Protein 1I8X (pdb70)

InterPro domains:
  IPR000118 Granulin [PF00396] (15-56)
  IPR000118 Granulin [SM00277] (4-55)
  IPR037277 Granulin superfamily [G3DSA:2.10.25.160] (1-57)
  IPR039036 Granulin family [PTHR12274] (2-56)

Organism: Cyprinus carpio (NCBI:txid7962)

Secondary structure (DSSP, 8-state):
---TTTT----TTEEEEE-TTS-EEEEE--

Solvent-accessible surface area: 2386 Å² total; per-residue (Å²): 115,32,88,89,87,82,80,59,113,10,85,118,42,18,57,39,24,92,16,126,179,58,76,99,98,44,38,111,133,176

Sequence (30 aa):
VIHCDAATICPDGTTCSLSPYGVWYCSPFSVIHCDAATICPDGTTCSLSPYGVWYCSPFSVIHCDAATICPDGTTCSLSPYGVWYCSPFSVIHCDAATICPDGTTCSLSPYGVWYCSPFSVIHCDAATICPDGTTCSLSPYGVWYCSPFSVIHCDAATICPDGTTCSLSPYGVWYCSPFSVIHCDAATICPDGTTCSLSPYGVWYCSPFSVIHCDAATICPDGTTCSLSPYGVWYCSPFSVIHCDAATICPDGTTCSLSPYGVWYCSPFSVIHCDAATICPDGTTCSLSPYGVWYCSPFS

Structure (mmCIF, N/CA/C/O backbone):
data_1I8X
#
_entry.id   1I8X
#
loop_
_atom_site.group_PDB
_atom_site.id
_atom_site.type_symbol
_atom_site.label_atom_id
_atom_site.label_alt_id
_atom_site.label_comp_id
_atom_site.label_asym_id
_atom_site.label_entity_id
_atom_site.label_seq_id
_atom_site.pdbx_PDB_ins_code
_atom_site.Cartn_x
_atom_site.Cartn_y
_atom_site.Cartn_z
_atom_site.occupancy
_atom_site.B_iso_or_equiv
_atom_site.auth_seq_id
_atom_site.auth_comp_id
_atom_site.auth_asym_id
_atom_site.auth_atom_id
_atom_site.pdbx_PDB_model_num
ATOM 1 N N . VAL A 1 1 ? -10.420 5.126 -0.493 1.00 0.00 1 VAL A N 1
ATOM 2 C CA . VAL A 1 1 ? -9.166 4.471 -0.945 1.00 0.00 1 VAL A CA 1
ATOM 3 C C . VAL A 1 1 ? -8.180 4.315 0.208 1.00 0.00 1 VAL A C 1
ATOM 4 O O . VAL A 1 1 ? -8.525 4.545 1.367 1.00 0.00 1 VAL A O 1
ATOM 19 N N . ILE A 1 2 ? -6.951 3.924 -0.118 1.00 0.00 2 ILE A N 1
ATOM 20 C CA . ILE A 1 2 ? -5.913 3.739 0.889 1.00 0.00 2 ILE A CA 1
ATOM 21 C C . ILE A 1 2 ? -4.753 4.705 0.662 1.00 0.00 2 ILE A C 1
ATOM 22 O O . ILE A 1 2 ? -4.038 4.608 -0.336 1.00 0.00 2 ILE A O 1
ATOM 38 N N . HIS A 1 3 ? -4.574 5.635 1.595 1.00 0.00 3 HIS A N 1
ATOM 39 C CA . HIS A 1 3 ? -3.502 6.620 1.501 1.00 0.00 3 HIS A CA 1
ATOM 40 C C . HIS A 1 3 ? -2.347 6.254 2.428 1.00 0.00 3 HIS A C 1
ATOM 41 O O . HIS A 1 3 ? -1.182 6.307 2.032 1.00 0.00 3 HIS A O 1
ATOM 56 N N . CYS A 1 4 ? -2.683 5.881 3.662 1.00 0.00 4 CYS A N 1
ATOM 57 C CA . CYS A 1 4 ? -1.684 5.500 4.658 1.00 0.00 4 CYS A CA 1
ATOM 58 C C . CYS A 1 4 ? -0.696 6.638 4.914 1.00 0.00 4 CYS A C 1
ATOM 59 O O . CYS A 1 4 ? -0.918 7.477 5.787 1.00 0.00 4 CYS A O 1
ATOM 66 N N . ASP A 1 5 ? 0.393 6.661 4.149 1.00 0.00 5 ASP A N 1
ATOM 67 C CA . ASP A 1 5 ? 1.412 7.696 4.297 1.00 0.00 5 ASP A CA 1
ATOM 68 C C . ASP A 1 5 ? 0.985 8.985 3.602 1.00 0.00 5 ASP A C 1
ATOM 69 O O . ASP A 1 5 ? 1.746 9.952 3.549 1.00 0.00 5 ASP A O 1
ATOM 78 N N . ALA A 1 6 ? -0.235 8.989 3.069 1.00 0.00 6 ALA A N 1
ATOM 79 C CA . ALA A 1 6 ? -0.767 10.157 2.372 1.00 0.00 6 ALA A CA 1
ATOM 80 C C . ALA A 1 6 ? 0.146 10.569 1.223 1.00 0.00 6 ALA A C 1
ATOM 81 O O . ALA A 1 6 ? 0.192 11.739 0.841 1.00 0.00 6 ALA A O 1
ATOM 88 N N . ALA A 1 7 ? 0.873 9.599 0.677 1.00 0.00 7 ALA A N 1
ATOM 89 C CA . ALA A 1 7 ? 1.788 9.854 -0.428 1.00 0.00 7 ALA A CA 1
ATOM 90 C C . ALA A 1 7 ? 1.555 8.873 -1.571 1.00 0.00 7 ALA A C 1
ATOM 91 O O . ALA A 1 7 ? 2.038 9.076 -2.685 1.00 0.00 7 ALA A O 1
ATOM 98 N N . THR A 1 8 ? 0.811 7.807 -1.286 1.00 0.00 8 THR A N 1
ATOM 99 C CA . THR A 1 8 ? 0.514 6.792 -2.289 1.00 0.00 8 THR A CA 1
ATOM 100 C C . THR A 1 8 ? -0.903 6.253 -2.125 1.00 0.00 8 THR A C 1
ATOM 101 O O . THR A 1 8 ? -1.273 5.767 -1.056 1.00 0.00 8 THR A O 1
ATOM 112 N N . ILE A 1 9 ? -1.692 6.341 -3.192 1.00 0.00 9 ILE A N 1
ATOM 113 C CA . ILE A 1 9 ? -3.069 5.860 -3.168 1.00 0.00 9 ILE A CA 1
ATOM 114 C C . ILE A 1 9 ? -3.135 4.375 -3.509 1.00 0.00 9 ILE A C 1
ATOM 115 O O . ILE A 1 9 ? -2.249 3.844 -4.180 1.00 0.00 9 ILE A O 1
ATOM 131 N N . CYS A 1 10 ? -4.186 3.708 -3.041 1.00 0.00 10 CYS A N 1
ATOM 132 C CA . CYS A 1 10 ? -4.361 2.282 -3.294 1.00 0.00 10 CYS A CA 1
ATOM 133 C C . CYS A 1 10 ? -5.839 1.933 -3.474 1.00 0.00 10 CYS A C 1
ATOM 134 O O . CYS A 1 10 ? -6.712 2.619 -2.942 1.00 0.00 10 CYS A O 1
ATOM 141 N N . PRO A 1 11 ? -6.142 0.856 -4.228 1.00 0.00 11 PRO A N 1
ATOM 142 C CA . PRO A 1 11 ? -7.524 0.427 -4.467 1.00 0.00 11 PRO A CA 1
ATOM 143 C C . PRO A 1 11 ? -8.221 0.004 -3.181 1.00 0.00 11 PRO A C 1
ATOM 144 O O . PRO A 1 11 ? -7.613 -0.624 -2.313 1.00 0.00 11 PRO A O 1
ATOM 155 N N . ASP A 1 12 ? -9.499 0.350 -3.064 1.00 0.00 12 ASP A N 1
ATOM 156 C CA . ASP A 1 12 ? -10.278 0.005 -1.879 1.00 0.00 12 ASP A CA 1
ATOM 157 C C . ASP A 1 12 ? -10.321 -1.507 -1.684 1.00 0.00 12 ASP A C 1
ATOM 158 O O . ASP A 1 12 ? -11.042 -2.214 -2.388 1.00 0.00 12 ASP A O 1
ATOM 167 N N . GLY A 1 13 ? -9.541 -1.994 -0.723 1.00 0.00 13 GLY A N 1
ATOM 168 C CA . GLY A 1 13 ? -9.498 -3.419 -0.450 1.00 0.00 13 GLY A CA 1
ATOM 169 C C . GLY A 1 13 ? -8.082 -3.936 -0.292 1.00 0.00 13 GLY A C 1
ATOM 170 O O . GLY A 1 13 ? -7.871 -5.127 -0.067 1.00 0.00 13 GLY A O 1
ATOM 174 N N . THR A 1 14 ? -7.110 -3.036 -0.412 1.00 0.00 14 THR A N 1
ATOM 175 C CA . THR A 1 14 ? -5.704 -3.404 -0.281 1.00 0.00 14 THR A CA 1
ATOM 176 C C . THR A 1 14 ? -5.060 -2.703 0.909 1.00 0.00 14 THR A C 1
ATOM 177 O O . THR A 1 14 ? -5.500 -1.630 1.323 1.00 0.00 14 THR A O 1
ATOM 188 N N . THR A 1 15 ? -4.014 -3.316 1.454 1.00 0.00 15 THR A N 1
ATOM 189 C CA . THR A 1 15 ? -3.306 -2.752 2.596 1.00 0.00 15 THR A CA 1
ATOM 190 C C . THR A 1 15 ? -1.965 -2.159 2.174 1.00 0.00 15 THR A C 1
ATOM 191 O O . THR A 1 15 ? -1.395 -2.552 1.155 1.00 0.00 15 THR A O 1
ATOM 202 N N . CYS A 1 16 ? -1.467 -1.216 2.966 1.00 0.00 16 CYS A N 1
ATOM 203 C CA . CYS A 1 16 ? -0.191 -0.570 2.679 1.00 0.00 16 CYS A CA 1
ATOM 204 C C . CYS A 1 16 ? 0.969 -1.429 3.169 1.00 0.00 16 CYS A C 1
ATOM 205 O O . CYS A 1 16 ? 1.144 -1.623 4.372 1.00 0.00 16 CYS A O 1
ATOM 212 N N . SER A 1 17 ? 1.757 -1.944 2.231 1.00 0.00 17 SER A N 1
ATOM 213 C CA . SER A 1 17 ? 2.899 -2.784 2.572 1.00 0.00 17 SER A CA 1
ATOM 214 C C . SER A 1 17 ? 4.183 -2.229 1.965 1.00 0.00 17 SER A C 1
ATOM 215 O O . SER A 1 17 ? 4.222 -1.881 0.786 1.00 0.00 17 SER A O 1
ATOM 223 N N . LEU A 1 18 ? 5.231 -2.149 2.779 1.00 0.00 18 LEU A N 1
ATOM 224 C CA . LEU A 1 18 ? 6.516 -1.633 2.322 1.00 0.00 18 LEU A CA 1
ATOM 225 C C . LEU A 1 18 ? 7.382 -2.750 1.751 1.00 0.00 18 LEU A C 1
ATOM 226 O O . LEU A 1 18 ? 7.473 -3.835 2.326 1.00 0.00 18 LEU A O 1
ATOM 242 N N . SER A 1 19 ? 8.022 -2.471 0.621 1.00 0.00 19 SER A N 1
ATOM 243 C CA . SER A 1 19 ? 8.890 -3.445 -0.029 1.00 0.00 19 SER A CA 1
ATOM 244 C C . SER A 1 19 ? 10.282 -3.428 0.603 1.00 0.00 19 SER A C 1
ATOM 245 O O . SER A 1 19 ? 10.653 -2.457 1.261 1.00 0.00 19 SER A O 1
ATOM 253 N N . PRO A 1 20 ? 11.074 -4.504 0.419 1.00 0.00 20 PRO A N 1
ATOM 254 C CA . PRO A 1 20 ? 12.427 -4.593 0.984 1.00 0.00 20 PRO A CA 1
ATOM 255 C C . PRO A 1 20 ? 13.331 -3.453 0.520 1.00 0.00 20 PRO A C 1
ATOM 256 O O . PRO A 1 20 ? 14.419 -3.253 1.060 1.00 0.00 20 PRO A O 1
ATOM 267 N N . TYR A 1 21 ? 12.874 -2.712 -0.485 1.00 0.00 21 TYR A N 1
ATOM 268 C CA . TYR A 1 21 ? 13.643 -1.595 -1.025 1.00 0.00 21 TYR A CA 1
ATOM 269 C C . TYR A 1 21 ? 12.940 -0.269 -0.747 1.00 0.00 21 TYR A C 1
ATOM 270 O O . TYR A 1 21 ? 13.151 0.719 -1.452 1.00 0.00 21 TYR A O 1
ATOM 288 N N . GLY A 1 22 ? 12.105 -0.257 0.288 1.00 0.00 22 GLY A N 1
ATOM 289 C CA . GLY A 1 22 ? 11.380 0.947 0.651 1.00 0.00 22 GLY A CA 1
ATOM 290 C C . GLY A 1 22 ? 10.431 1.407 -0.437 1.00 0.00 22 GLY A C 1
ATOM 291 O O . GLY A 1 22 ? 10.468 2.565 -0.853 1.00 0.00 22 GLY A O 1
ATOM 295 N N . VAL A 1 23 ? 9.576 0.498 -0.894 1.00 0.00 23 VAL A N 1
ATOM 296 C CA . VAL A 1 23 ? 8.607 0.813 -1.936 1.00 0.00 23 VAL A CA 1
ATOM 297 C C . VAL A 1 23 ? 7.188 0.503 -1.467 1.00 0.00 23 VAL A C 1
ATOM 298 O O . VAL A 1 23 ? 6.845 -0.654 -1.222 1.00 0.00 23 VAL A O 1
ATOM 311 N N . TRP A 1 24 ? 6.370 1.543 -1.337 1.00 0.00 24 TRP A N 1
ATOM 312 C CA . TRP A 1 24 ? 4.991 1.381 -0.891 1.00 0.00 24 TRP A CA 1
ATOM 313 C C . TRP A 1 24 ? 4.132 0.751 -1.983 1.00 0.00 24 TRP A C 1
ATOM 314 O O . TRP A 1 24 ? 4.008 1.298 -3.080 1.00 0.00 24 TRP A O 1
ATOM 335 N N . TYR A 1 25 ? 3.535 -0.397 -1.674 1.00 0.00 25 TYR A N 1
ATOM 336 C CA . TYR A 1 25 ? 2.682 -1.095 -2.628 1.00 0.00 25 TYR A CA 1
ATOM 337 C C . TYR A 1 25 ? 1.426 -1.628 -1.946 1.00 0.00 25 TYR A C 1
ATOM 338 O O . TYR A 1 25 ? 1.422 -1.886 -0.741 1.00 0.00 25 TYR A O 1
ATOM 356 N N . CYS A 1 26 ? 0.360 -1.784 -2.726 1.00 0.00 26 CYS A N 1
ATOM 357 C CA . CYS A 1 26 ? -0.909 -2.278 -2.204 1.00 0.00 26 CYS A CA 1
ATOM 358 C C . CYS A 1 26 ? -0.984 -3.799 -2.292 1.00 0.00 26 CYS A C 1
ATOM 359 O O . CYS A 1 26 ? -0.801 -4.380 -3.362 1.00 0.00 26 CYS A O 1
ATOM 366 N N . SER A 1 27 ? -1.257 -4.436 -1.157 1.00 0.00 27 SER A N 1
ATOM 367 C CA . SER A 1 27 ? -1.360 -5.890 -1.097 1.00 0.00 27 SER A CA 1
ATOM 368 C C . SER A 1 27 ? -2.785 -6.319 -0.744 1.00 0.00 27 SER A C 1
ATOM 369 O O . SER A 1 27 ? -3.293 -5.977 0.323 1.00 0.00 27 SER A O 1
ATOM 377 N N . PRO A 1 28 ? -3.453 -7.074 -1.638 1.00 0.00 28 PRO A N 1
ATOM 378 C CA . PRO A 1 28 ? -4.826 -7.539 -1.405 1.00 0.00 28 PRO A CA 1
ATOM 379 C C . PRO A 1 28 ? -4.918 -8.527 -0.247 1.00 0.00 28 PRO A C 1
ATOM 380 O O . PRO A 1 28 ? -4.058 -9.394 -0.087 1.00 0.00 28 PRO A O 1
ATOM 391 N N . PHE A 1 29 ? -5.968 -8.389 0.558 1.00 0.00 29 PHE A N 1
ATOM 392 C CA . PHE A 1 29 ? -6.177 -9.269 1.702 1.00 0.00 29 PHE A CA 1
ATOM 393 C C . PHE A 1 29 ? -7.641 -9.688 1.806 1.00 0.00 29 PHE A C 1
ATOM 394 O O . PHE A 1 29 ? -8.508 -9.120 1.142 1.00 0.00 29 PHE A O 1
ATOM 411 N N . SER A 1 30 ? -7.907 -10.685 2.644 1.00 0.00 30 SER A N 1
ATOM 412 C CA . SER A 1 30 ? -9.265 -11.182 2.837 1.00 0.00 30 SER A CA 1
ATOM 413 C C . SER A 1 30 ? -9.383 -11.945 4.153 1.00 0.00 30 SER A C 1
ATOM 414 O O . SER A 1 30 ? -10.424 -11.801 4.828 1.00 0.00 30 SER A O 1
ATOM 423 N N . VAL A 1 1 ? 10.843 4.795 0.624 1.00 0.00 1 VAL A N 2
ATOM 424 C CA . VAL A 1 1 ? 9.479 4.321 0.976 1.00 0.00 1 VAL A CA 2
ATOM 425 C C . VAL A 1 1 ? 8.610 4.179 -0.268 1.00 0.00 1 VAL A C 2
ATOM 426 O O . VAL A 1 1 ? 9.059 4.444 -1.383 1.00 0.00 1 VAL A O 2
ATOM 441 N N . ILE A 1 2 ? 7.365 3.755 -0.070 1.00 0.00 2 ILE A N 2
ATOM 442 C CA . ILE A 1 2 ? 6.435 3.571 -1.176 1.00 0.00 2 ILE A CA 2
ATOM 443 C C . ILE A 1 2 ? 5.340 4.632 -1.168 1.00 0.00 2 ILE A C 2
ATOM 444 O O . ILE A 1 2 ? 4.593 4.762 -0.198 1.00 0.00 2 ILE A O 2
ATOM 460 N N . HIS A 1 3 ? 5.243 5.381 -2.262 1.00 0.00 3 HIS A N 2
ATOM 461 C CA . HIS A 1 3 ? 4.233 6.425 -2.392 1.00 0.00 3 HIS A CA 2
ATOM 462 C C . HIS A 1 3 ? 3.347 6.155 -3.603 1.00 0.00 3 HIS A C 2
ATOM 463 O O . HIS A 1 3 ? 3.832 6.082 -4.733 1.00 0.00 3 HIS A O 2
ATOM 478 N N . CYS A 1 4 ? 2.049 5.994 -3.363 1.00 0.00 4 CYS A N 2
ATOM 479 C CA . CYS A 1 4 ? 1.105 5.716 -4.439 1.00 0.00 4 CYS A CA 2
ATOM 480 C C . CYS A 1 4 ? 0.027 6.793 -4.535 1.00 0.00 4 CYS A C 2
ATOM 481 O O . CYS A 1 4 ? -0.645 6.916 -5.560 1.00 0.00 4 CYS A O 2
ATOM 488 N N . ASP A 1 5 ? -0.138 7.570 -3.469 1.00 0.00 5 ASP A N 2
ATOM 489 C CA . ASP A 1 5 ? -1.142 8.630 -3.449 1.00 0.00 5 ASP A CA 2
ATOM 490 C C . ASP A 1 5 ? -0.672 9.821 -2.620 1.00 0.00 5 ASP A C 2
ATOM 491 O O . ASP A 1 5 ? -1.439 10.751 -2.366 1.00 0.00 5 ASP A O 2
ATOM 500 N N . ALA A 1 6 ? 0.590 9.786 -2.200 1.00 0.00 6 ALA A N 2
ATOM 501 C CA . ALA A 1 6 ? 1.166 10.862 -1.399 1.00 0.00 6 ALA A CA 2
ATOM 502 C C . ALA A 1 6 ? 0.346 11.110 -0.136 1.00 0.00 6 ALA A C 2
ATOM 503 O O . ALA A 1 6 ? 0.413 12.186 0.459 1.00 0.00 6 ALA A O 2
ATOM 510 N N . ALA A 1 7 ? -0.427 10.106 0.268 1.00 0.00 7 ALA A N 2
ATOM 511 C CA . ALA A 1 7 ? -1.260 10.211 1.460 1.00 0.00 7 ALA A CA 2
ATOM 512 C C . ALA A 1 7 ? -0.948 9.089 2.444 1.00 0.00 7 ALA A C 2
ATOM 513 O O . ALA A 1 7 ? -0.692 9.336 3.623 1.00 0.00 7 ALA A O 2
ATOM 520 N N . THR A 1 8 ? -0.969 7.855 1.950 1.00 0.00 8 THR A N 2
ATOM 521 C CA . THR A 1 8 ? -0.685 6.692 2.782 1.00 0.00 8 THR A CA 2
ATOM 522 C C . THR A 1 8 ? 0.701 6.132 2.482 1.00 0.00 8 THR A C 2
ATOM 523 O O . THR A 1 8 ? 0.867 5.306 1.584 1.00 0.00 8 THR A O 2
ATOM 534 N N . ILE A 1 9 ? 1.694 6.592 3.236 1.00 0.00 9 ILE A N 2
ATOM 535 C CA . ILE A 1 9 ? 3.068 6.142 3.050 1.00 0.00 9 ILE A CA 2
ATOM 536 C C . ILE A 1 9 ? 3.227 4.678 3.443 1.00 0.00 9 ILE A C 2
ATOM 537 O O . ILE A 1 9 ? 2.698 4.236 4.464 1.00 0.00 9 ILE A O 2
ATOM 553 N N . CYS A 1 10 ? 3.960 3.931 2.624 1.00 0.00 10 CYS A N 2
ATOM 554 C CA . CYS A 1 10 ? 4.195 2.514 2.877 1.00 0.00 10 CYS A CA 2
ATOM 555 C C . CYS A 1 10 ? 5.683 2.242 3.097 1.00 0.00 10 CYS A C 2
ATOM 556 O O . CYS A 1 10 ? 6.529 3.039 2.693 1.00 0.00 10 CYS A O 2
ATOM 563 N N . PRO A 1 11 ? 6.028 1.110 3.743 1.00 0.00 11 PRO A N 2
ATOM 564 C CA . PRO A 1 11 ? 7.423 0.752 4.005 1.00 0.00 11 PRO A CA 2
ATOM 565 C C . PRO A 1 11 ? 8.102 0.163 2.774 1.00 0.00 11 PRO A C 2
ATOM 566 O O . PRO A 1 11 ? 7.469 -0.530 1.978 1.00 0.00 11 PRO A O 2
ATOM 577 N N . ASP A 1 12 ? 9.393 0.443 2.619 1.00 0.00 12 ASP A N 2
ATOM 578 C CA . ASP A 1 12 ? 10.148 -0.061 1.478 1.00 0.00 12 ASP A CA 2
ATOM 579 C C . ASP A 1 12 ? 10.172 -1.586 1.474 1.00 0.00 12 ASP A C 2
ATOM 580 O O . ASP A 1 12 ? 10.820 -2.210 2.315 1.00 0.00 12 ASP A O 2
ATOM 589 N N . GLY A 1 13 ? 9.459 -2.176 0.520 1.00 0.00 13 GLY A N 2
ATOM 590 C CA . GLY A 1 13 ? 9.408 -3.624 0.418 1.00 0.00 13 GLY A CA 2
ATOM 591 C C . GLY A 1 13 ? 7.990 -4.152 0.308 1.00 0.00 13 GLY A C 2
ATOM 592 O O . GLY A 1 13 ? 7.753 -5.348 0.480 1.00 0.00 13 GLY A O 2
ATOM 596 N N . THR A 1 14 ? 7.046 -3.261 0.018 1.00 0.00 14 THR A N 2
ATOM 597 C CA . THR A 1 14 ? 5.645 -3.647 -0.117 1.00 0.00 14 THR A CA 2
ATOM 598 C C . THR A 1 14 ? 4.987 -2.929 -1.290 1.00 0.00 14 THR A C 2
ATOM 599 O O . THR A 1 14 ? 5.412 -1.842 -1.681 1.00 0.00 14 THR A O 2
ATOM 610 N N . THR A 1 15 ? 3.946 -3.542 -1.847 1.00 0.00 15 THR A N 2
ATOM 611 C CA . THR A 1 15 ? 3.229 -2.958 -2.975 1.00 0.00 15 THR A CA 2
ATOM 612 C C . THR A 1 15 ? 1.894 -2.367 -2.533 1.00 0.00 15 THR A C 2
ATOM 613 O O . THR A 1 15 ? 1.307 -2.806 -1.543 1.00 0.00 15 THR A O 2
ATOM 624 N N . CYS A 1 16 ? 1.423 -1.368 -3.273 1.00 0.00 16 CYS A N 2
ATOM 625 C CA . CYS A 1 16 ? 0.158 -0.711 -2.960 1.00 0.00 16 CYS A CA 2
ATOM 626 C C . CYS A 1 16 ? -1.026 -1.604 -3.316 1.00 0.00 16 CYS A C 2
ATOM 627 O O . CYS A 1 16 ? -1.268 -1.891 -4.488 1.00 0.00 16 CYS A O 2
ATOM 634 N N . SER A 1 17 ? -1.764 -2.035 -2.297 1.00 0.00 17 SER A N 2
ATOM 635 C CA . SER A 1 17 ? -2.926 -2.891 -2.505 1.00 0.00 17 SER A CA 2
ATOM 636 C C . SER A 1 17 ? -4.185 -2.229 -1.956 1.00 0.00 17 SER A C 2
ATOM 637 O O . SER A 1 17 ? -4.205 -1.767 -0.816 1.00 0.00 17 SER A O 2
ATOM 645 N N . LEU A 1 18 ? -5.232 -2.183 -2.773 1.00 0.00 18 LEU A N 2
ATOM 646 C CA . LEU A 1 18 ? -6.491 -1.571 -2.364 1.00 0.00 18 LEU A CA 2
ATOM 647 C C . LEU A 1 18 ? -7.456 -2.614 -1.808 1.00 0.00 18 LEU A C 2
ATOM 648 O O . LEU A 1 18 ? -7.557 -3.724 -2.331 1.00 0.00 18 LEU A O 2
ATOM 664 N N . SER A 1 19 ? -8.163 -2.243 -0.745 1.00 0.00 19 SER A N 2
ATOM 665 C CA . SER A 1 19 ? -9.127 -3.135 -0.110 1.00 0.00 19 SER A CA 2
ATOM 666 C C . SER A 1 19 ? -10.494 -3.020 -0.790 1.00 0.00 19 SER A C 2
ATOM 667 O O . SER A 1 19 ? -10.755 -2.050 -1.500 1.00 0.00 19 SER A O 2
ATOM 675 N N . PRO A 1 20 ? -11.387 -4.012 -0.590 1.00 0.00 20 PRO A N 2
ATOM 676 C CA . PRO A 1 20 ? -12.726 -4.004 -1.200 1.00 0.00 20 PRO A CA 2
ATOM 677 C C . PRO A 1 20 ? -13.551 -2.785 -0.795 1.00 0.00 20 PRO A C 2
ATOM 678 O O . PRO A 1 20 ? -14.638 -2.558 -1.328 1.00 0.00 20 PRO A O 2
ATOM 689 N N . TYR A 1 21 ? -13.036 -2.008 0.154 1.00 0.00 21 TYR A N 2
ATOM 690 C CA . TYR A 1 21 ? -13.733 -0.818 0.632 1.00 0.00 21 TYR A CA 2
ATOM 691 C C . TYR A 1 21 ? -12.917 0.443 0.360 1.00 0.00 21 TYR A C 2
ATOM 692 O O . TYR A 1 21 ? -13.088 1.462 1.030 1.00 0.00 21 TYR A O 2
ATOM 710 N N . GLY A 1 22 ? -12.033 0.365 -0.630 1.00 0.00 22 GLY A N 2
ATOM 711 C CA . GLY A 1 22 ? -11.204 1.505 -0.979 1.00 0.00 22 GLY A CA 2
ATOM 712 C C . GLY A 1 22 ? -10.239 1.885 0.125 1.00 0.00 22 GLY A C 2
ATOM 713 O O . GLY A 1 22 ? -10.109 3.061 0.467 1.00 0.00 22 GLY A O 2
ATOM 717 N N . VAL A 1 23 ? -9.556 0.889 0.680 1.00 0.00 23 VAL A N 2
ATOM 718 C CA . VAL A 1 23 ? -8.593 1.124 1.748 1.00 0.00 23 VAL A CA 2
ATOM 719 C C . VAL A 1 23 ? -7.178 0.801 1.280 1.00 0.00 23 VAL A C 2
ATOM 720 O O . VAL A 1 23 ? -6.876 -0.338 0.926 1.00 0.00 23 VAL A O 2
ATOM 733 N N . TRP A 1 24 ? -6.321 1.816 1.274 1.00 0.00 24 TRP A N 2
ATOM 734 C CA . TRP A 1 24 ? -4.939 1.649 0.840 1.00 0.00 24 TRP A CA 2
ATOM 735 C C . TRP A 1 24 ? -4.093 0.988 1.923 1.00 0.00 24 TRP A C 2
ATOM 736 O O . TRP A 1 24 ? -3.903 1.546 3.004 1.00 0.00 24 TRP A O 2
ATOM 757 N N . TYR A 1 25 ? -3.574 -0.197 1.617 1.00 0.00 25 TYR A N 2
ATOM 758 C CA . TYR A 1 25 ? -2.733 -0.929 2.555 1.00 0.00 25 TYR A CA 2
ATOM 759 C C . TYR A 1 25 ? -1.540 -1.549 1.832 1.00 0.00 25 TYR A C 2
ATOM 760 O O . TYR A 1 25 ? -1.636 -1.929 0.663 1.00 0.00 25 TYR A O 2
ATOM 778 N N . CYS A 1 26 ? -0.414 -1.636 2.533 1.00 0.00 26 CYS A N 2
ATOM 779 C CA . CYS A 1 26 ? 0.804 -2.198 1.962 1.00 0.00 26 CYS A CA 2
ATOM 780 C C . CYS A 1 26 ? 0.825 -3.716 2.100 1.00 0.00 26 CYS A C 2
ATOM 781 O O . CYS A 1 26 ? 0.726 -4.251 3.204 1.00 0.00 26 CYS A O 2
ATOM 788 N N . SER A 1 27 ? 0.952 -4.405 0.970 1.00 0.00 27 SER A N 2
ATOM 789 C CA . SER A 1 27 ? 0.985 -5.863 0.964 1.00 0.00 27 SER A CA 2
ATOM 790 C C . SER A 1 27 ? 2.334 -6.379 0.465 1.00 0.00 27 SER A C 2
ATOM 791 O O . SER A 1 27 ? 2.780 -6.016 -0.623 1.00 0.00 27 SER A O 2
ATOM 799 N N . PRO A 1 28 ? 3.007 -7.239 1.255 1.00 0.00 28 PRO A N 2
ATOM 800 C CA . PRO A 1 28 ? 4.309 -7.800 0.879 1.00 0.00 28 PRO A CA 2
ATOM 801 C C . PRO A 1 28 ? 4.195 -8.828 -0.242 1.00 0.00 28 PRO A C 2
ATOM 802 O O . PRO A 1 28 ? 3.164 -9.485 -0.393 1.00 0.00 28 PRO A O 2
ATOM 813 N N . PHE A 1 29 ? 5.260 -8.961 -1.027 1.00 0.00 29 PHE A N 2
ATOM 814 C CA . PHE A 1 29 ? 5.280 -9.910 -2.136 1.00 0.00 29 PHE A CA 2
ATOM 815 C C . PHE A 1 29 ? 6.190 -11.093 -1.822 1.00 0.00 29 PHE A C 2
ATOM 816 O O . PHE A 1 29 ? 5.956 -12.208 -2.289 1.00 0.00 29 PHE A O 2
ATOM 833 N N . SER A 1 30 ? 7.227 -10.842 -1.028 1.00 0.00 30 SER A N 2
ATOM 834 C CA . SER A 1 30 ? 8.173 -11.887 -0.649 1.00 0.00 30 SER A CA 2
ATOM 835 C C . SER A 1 30 ? 7.479 -12.988 0.146 1.00 0.00 30 SER A C 2
ATOM 836 O O . SER A 1 30 ? 7.904 -14.156 0.033 1.00 0.00 30 SER A O 2
ATOM 845 N N . VAL A 1 1 ? 10.898 -4.298 -1.199 1.00 0.00 1 VAL A N 3
ATOM 846 C CA . VAL A 1 1 ? 9.494 -3.883 -1.451 1.00 0.00 1 VAL A CA 3
ATOM 847 C C . VAL A 1 1 ? 8.700 -3.813 -0.151 1.00 0.00 1 VAL A C 3
ATOM 848 O O . VAL A 1 1 ? 9.274 -3.823 0.939 1.00 0.00 1 VAL A O 3
ATOM 863 N N . ILE A 1 2 ? 7.377 -3.740 -0.272 1.00 0.00 2 ILE A N 3
ATOM 864 C CA . ILE A 1 2 ? 6.505 -3.667 0.895 1.00 0.00 2 ILE A CA 3
ATOM 865 C C . ILE A 1 2 ? 5.520 -4.831 0.918 1.00 0.00 2 ILE A C 3
ATOM 866 O O . ILE A 1 2 ? 4.921 -5.170 -0.104 1.00 0.00 2 ILE A O 3
ATOM 882 N N . HIS A 1 3 ? 5.353 -5.436 2.089 1.00 0.00 3 HIS A N 3
ATOM 883 C CA . HIS A 1 3 ? 4.436 -6.560 2.247 1.00 0.00 3 HIS A CA 3
ATOM 884 C C . HIS A 1 3 ? 3.652 -6.440 3.549 1.00 0.00 3 HIS A C 3
ATOM 885 O O . HIS A 1 3 ? 4.058 -6.973 4.582 1.00 0.00 3 HIS A O 3
ATOM 900 N N . CYS A 1 4 ? 2.527 -5.736 3.491 1.00 0.00 4 CYS A N 3
ATOM 901 C CA . CYS A 1 4 ? 1.684 -5.543 4.664 1.00 0.00 4 CYS A CA 3
ATOM 902 C C . CYS A 1 4 ? 0.829 -6.777 4.931 1.00 0.00 4 CYS A C 3
ATOM 903 O O . CYS A 1 4 ? 0.831 -7.319 6.036 1.00 0.00 4 CYS A O 3
ATOM 910 N N . ASP A 1 5 ? 0.097 -7.213 3.910 1.00 0.00 5 ASP A N 3
ATOM 911 C CA . ASP A 1 5 ? -0.768 -8.382 4.033 1.00 0.00 5 ASP A CA 3
ATOM 912 C C . ASP A 1 5 ? -0.285 -9.520 3.138 1.00 0.00 5 ASP A C 3
ATOM 913 O O . ASP A 1 5 ? -0.992 -10.509 2.945 1.00 0.00 5 ASP A O 3
ATOM 922 N N . ALA A 1 6 ? 0.922 -9.372 2.597 1.00 0.00 6 ALA A N 3
ATOM 923 C CA . ALA A 1 6 ? 1.504 -10.386 1.722 1.00 0.00 6 ALA A CA 3
ATOM 924 C C . ALA A 1 6 ? 0.590 -10.689 0.539 1.00 0.00 6 ALA A C 3
ATOM 925 O O . ALA A 1 6 ? 0.664 -11.764 -0.057 1.00 0.00 6 ALA A O 3
ATOM 932 N N . ALA A 1 7 ? -0.271 -9.733 0.202 1.00 0.00 7 ALA A N 3
ATOM 933 C CA . ALA A 1 7 ? -1.199 -9.898 -0.911 1.00 0.00 7 ALA A CA 3
ATOM 934 C C . ALA A 1 7 ? -0.908 -8.894 -2.021 1.00 0.00 7 ALA A C 3
ATOM 935 O O . ALA A 1 7 ? -0.673 -9.275 -3.168 1.00 0.00 7 ALA A O 3
ATOM 942 N N . THR A 1 8 ? -0.924 -7.612 -1.672 1.00 0.00 8 THR A N 3
ATOM 943 C CA . THR A 1 8 ? -0.661 -6.552 -2.638 1.00 0.00 8 THR A CA 3
ATOM 944 C C . THR A 1 8 ? 0.727 -5.954 -2.430 1.00 0.00 8 THR A C 3
ATOM 945 O O . THR A 1 8 ? 0.929 -5.124 -1.543 1.00 0.00 8 THR A O 3
ATOM 956 N N . ILE A 1 9 ? 1.678 -6.379 -3.256 1.00 0.00 9 ILE A N 3
ATOM 957 C CA . ILE A 1 9 ? 3.046 -5.882 -3.166 1.00 0.00 9 ILE A CA 3
ATOM 958 C C . ILE A 1 9 ? 3.117 -4.419 -3.586 1.00 0.00 9 ILE A C 3
ATOM 959 O O . ILE A 1 9 ? 2.624 -4.045 -4.651 1.00 0.00 9 ILE A O 3
ATOM 975 N N . CYS A 1 10 ? 3.725 -3.592 -2.741 1.00 0.00 10 CYS A N 3
ATOM 976 C CA . CYS A 1 10 ? 3.850 -2.167 -3.025 1.00 0.00 10 CYS A CA 3
ATOM 977 C C . CYS A 1 10 ? 5.317 -1.744 -3.096 1.00 0.00 10 CYS A C 3
ATOM 978 O O . CYS A 1 10 ? 6.172 -2.334 -2.434 1.00 0.00 10 CYS A O 3
ATOM 985 N N . PRO A 1 11 ? 5.629 -0.710 -3.903 1.00 0.00 11 PRO A N 3
ATOM 986 C CA . PRO A 1 11 ? 7.002 -0.210 -4.055 1.00 0.00 11 PRO A CA 3
ATOM 987 C C . PRO A 1 11 ? 7.599 0.257 -2.732 1.00 0.00 11 PRO A C 3
ATOM 988 O O . PRO A 1 11 ? 6.886 0.749 -1.858 1.00 0.00 11 PRO A O 3
ATOM 999 N N . ASP A 1 12 ? 8.911 0.095 -2.593 1.00 0.00 12 ASP A N 3
ATOM 1000 C CA . ASP A 1 12 ? 9.612 0.495 -1.376 1.00 0.00 12 ASP A CA 3
ATOM 1001 C C . ASP A 1 12 ? 9.427 1.983 -1.090 1.00 0.00 12 ASP A C 3
ATOM 1002 O O . ASP A 1 12 ? 9.521 2.418 0.058 1.00 0.00 12 ASP A O 3
ATOM 1011 N N . GLY A 1 13 ? 9.166 2.760 -2.137 1.00 0.00 13 GLY A N 3
ATOM 1012 C CA . GLY A 1 13 ? 8.977 4.190 -1.970 1.00 0.00 13 GLY A CA 3
ATOM 1013 C C . GLY A 1 13 ? 7.537 4.559 -1.676 1.00 0.00 13 GLY A C 3
ATOM 1014 O O . GLY A 1 13 ? 7.128 5.701 -1.887 1.00 0.00 13 GLY A O 3
ATOM 1018 N N . THR A 1 14 ? 6.766 3.593 -1.186 1.00 0.00 14 THR A N 3
ATOM 1019 C CA . THR A 1 14 ? 5.364 3.825 -0.861 1.00 0.00 14 THR A CA 3
ATOM 1020 C C . THR A 1 14 ? 4.934 2.999 0.347 1.00 0.00 14 THR A C 3
ATOM 1021 O O . THR A 1 14 ? 5.719 2.223 0.893 1.00 0.00 14 THR A O 3
ATOM 1032 N N . THR A 1 15 ? 3.683 3.174 0.759 1.00 0.00 15 THR A N 3
ATOM 1033 C CA . THR A 1 15 ? 3.143 2.450 1.902 1.00 0.00 15 THR A CA 3
ATOM 1034 C C . THR A 1 15 ? 1.778 1.855 1.577 1.00 0.00 15 THR A C 3
ATOM 1035 O O . THR A 1 15 ? 1.107 2.292 0.641 1.00 0.00 15 THR A O 3
ATOM 1046 N N . CYS A 1 16 ? 1.372 0.855 2.353 1.00 0.00 16 CYS A N 3
ATOM 1047 C CA . CYS A 1 16 ? 0.087 0.198 2.145 1.00 0.00 16 CYS A CA 3
ATOM 1048 C C . CYS A 1 16 ? -1.039 0.966 2.828 1.00 0.00 16 CYS A C 3
ATOM 1049 O O . CYS A 1 16 ? -1.184 0.921 4.050 1.00 0.00 16 CYS A O 3
ATOM 1056 N N . SER A 1 17 ? -1.838 1.663 2.028 1.00 0.00 17 SER A N 3
ATOM 1057 C CA . SER A 1 17 ? -2.959 2.437 2.549 1.00 0.00 17 SER A CA 3
ATOM 1058 C C . SER A 1 17 ? -4.275 1.915 1.986 1.00 0.00 17 SER A C 3
ATOM 1059 O O . SER A 1 17 ? -4.361 1.569 0.808 1.00 0.00 17 SER A O 3
ATOM 1067 N N . LEU A 1 18 ? -5.296 1.856 2.834 1.00 0.00 18 LEU A N 3
ATOM 1068 C CA . LEU A 1 18 ? -6.604 1.368 2.415 1.00 0.00 18 LEU A CA 3
ATOM 1069 C C . LEU A 1 18 ? -7.502 2.511 1.960 1.00 0.00 18 LEU A C 3
ATOM 1070 O O . LEU A 1 18 ? -7.465 3.608 2.518 1.00 0.00 18 LEU A O 3
ATOM 1086 N N . SER A 1 19 ? -8.313 2.239 0.944 1.00 0.00 19 SER A N 3
ATOM 1087 C CA . SER A 1 19 ? -9.233 3.232 0.403 1.00 0.00 19 SER A CA 3
ATOM 1088 C C . SER A 1 19 ? -10.633 3.038 0.990 1.00 0.00 19 SER A C 3
ATOM 1089 O O . SER A 1 19 ? -10.925 1.990 1.564 1.00 0.00 19 SER A O 3
ATOM 1097 N N . PRO A 1 20 ? -11.522 4.047 0.863 1.00 0.00 20 PRO A N 3
ATOM 1098 C CA . PRO A 1 20 ? -12.892 3.965 1.394 1.00 0.00 20 PRO A CA 3
ATOM 1099 C C . PRO A 1 20 ? -13.681 2.789 0.819 1.00 0.00 20 PRO A C 3
ATOM 1100 O O . PRO A 1 20 ? -14.815 2.535 1.227 1.00 0.00 20 PRO A O 3
ATOM 1111 N N . TYR A 1 21 ? -13.080 2.077 -0.131 1.00 0.00 21 TYR A N 3
ATOM 1112 C CA . TYR A 1 21 ? -13.732 0.934 -0.762 1.00 0.00 21 TYR A CA 3
ATOM 1113 C C . TYR A 1 21 ? -12.955 -0.352 -0.495 1.00 0.00 21 TYR A C 3
ATOM 1114 O O . TYR A 1 21 ? -13.088 -1.333 -1.228 1.00 0.00 21 TYR A O 3
ATOM 1132 N N . GLY A 1 22 ? -12.145 -0.339 0.559 1.00 0.00 22 GLY A N 3
ATOM 1133 C CA . GLY A 1 22 ? -11.357 -1.507 0.909 1.00 0.00 22 GLY A CA 3
ATOM 1134 C C . GLY A 1 22 ? -10.357 -1.877 -0.168 1.00 0.00 22 GLY A C 3
ATOM 1135 O O . GLY A 1 22 ? -10.211 -3.051 -0.511 1.00 0.00 22 GLY A O 3
ATOM 1139 N N . VAL A 1 23 ? -9.667 -0.874 -0.701 1.00 0.00 23 VAL A N 3
ATOM 1140 C CA . VAL A 1 23 ? -8.673 -1.100 -1.742 1.00 0.00 23 VAL A CA 3
ATOM 1141 C C . VAL A 1 23 ? -7.271 -0.788 -1.231 1.00 0.00 23 VAL A C 3
ATOM 1142 O O . VAL A 1 23 ? -7.043 0.253 -0.612 1.00 0.00 23 VAL A O 3
ATOM 1155 N N . TRP A 1 24 ? -6.337 -1.698 -1.489 1.00 0.00 24 TRP A N 3
ATOM 1156 C CA . TRP A 1 24 ? -4.957 -1.525 -1.051 1.00 0.00 24 TRP A CA 3
ATOM 1157 C C . TRP A 1 24 ? -4.123 -0.823 -2.118 1.00 0.00 24 TRP A C 3
ATOM 1158 O O . TRP A 1 24 ? -3.746 -1.428 -3.122 1.00 0.00 24 TRP A O 3
ATOM 1179 N N . TYR A 1 25 ? -3.831 0.453 -1.888 1.00 0.00 25 TYR A N 3
ATOM 1180 C CA . TYR A 1 25 ? -3.031 1.232 -2.825 1.00 0.00 25 TYR A CA 3
ATOM 1181 C C . TYR A 1 25 ? -1.745 1.710 -2.162 1.00 0.00 25 TYR A C 3
ATOM 1182 O O . TYR A 1 25 ? -1.690 1.880 -0.943 1.00 0.00 25 TYR A O 3
ATOM 1200 N N . CYS A 1 26 ? -0.710 1.919 -2.968 1.00 0.00 26 CYS A N 3
ATOM 1201 C CA . CYS A 1 26 ? 0.577 2.372 -2.456 1.00 0.00 26 CYS A CA 3
ATOM 1202 C C . CYS A 1 26 ? 0.670 3.894 -2.479 1.00 0.00 26 CYS A C 3
ATOM 1203 O O . CYS A 1 26 ? 0.625 4.512 -3.543 1.00 0.00 26 CYS A O 3
ATOM 1210 N N . SER A 1 27 ? 0.802 4.490 -1.298 1.00 0.00 27 SER A N 3
ATOM 1211 C CA . SER A 1 27 ? 0.904 5.941 -1.178 1.00 0.00 27 SER A CA 3
ATOM 1212 C C . SER A 1 27 ? 2.340 6.358 -0.864 1.00 0.00 27 SER A C 3
ATOM 1213 O O . SER A 1 27 ? 2.978 5.788 0.020 1.00 0.00 27 SER A O 3
ATOM 1221 N N . PRO A 1 28 ? 2.873 7.362 -1.586 1.00 0.00 28 PRO A N 3
ATOM 1222 C CA . PRO A 1 28 ? 4.242 7.841 -1.372 1.00 0.00 28 PRO A CA 3
ATOM 1223 C C . PRO A 1 28 ? 4.379 8.667 -0.098 1.00 0.00 28 PRO A C 3
ATOM 1224 O O . PRO A 1 28 ? 3.504 9.466 0.235 1.00 0.00 28 PRO A O 3
ATOM 1235 N N . PHE A 1 29 ? 5.488 8.469 0.608 1.00 0.00 29 PHE A N 3
ATOM 1236 C CA . PHE A 1 29 ? 5.750 9.196 1.845 1.00 0.00 29 PHE A CA 3
ATOM 1237 C C . PHE A 1 29 ? 7.215 9.612 1.932 1.00 0.00 29 PHE A C 3
ATOM 1238 O O . PHE A 1 29 ? 8.011 9.303 1.046 1.00 0.00 29 PHE A O 3
ATOM 1255 N N . SER A 1 30 ? 7.562 10.315 3.006 1.00 0.00 30 SER A N 3
ATOM 1256 C CA . SER A 1 30 ? 8.931 10.774 3.212 1.00 0.00 30 SER A CA 3
ATOM 1257 C C . SER A 1 30 ? 9.150 11.196 4.662 1.00 0.00 30 SER A C 3
ATOM 1258 O O . SER A 1 30 ? 9.581 10.343 5.466 1.00 0.00 30 SER A O 3
ATOM 1267 N N . VAL A 1 1 ? -11.113 -3.959 0.860 1.00 0.00 1 VAL A N 4
ATOM 1268 C CA . VAL A 1 1 ? -9.720 -3.613 1.242 1.00 0.00 1 VAL A CA 4
ATOM 1269 C C . VAL A 1 1 ? -8.836 -3.458 0.009 1.00 0.00 1 VAL A C 4
ATOM 1270 O O . VAL A 1 1 ? -9.332 -3.348 -1.112 1.00 0.00 1 VAL A O 4
ATOM 1285 N N . ILE A 1 2 ? -7.523 -3.447 0.224 1.00 0.00 2 ILE A N 4
ATOM 1286 C CA . ILE A 1 2 ? -6.570 -3.303 -0.871 1.00 0.00 2 ILE A CA 4
ATOM 1287 C C . ILE A 1 2 ? -5.615 -4.492 -0.933 1.00 0.00 2 ILE A C 4
ATOM 1288 O O . ILE A 1 2 ? -4.877 -4.759 0.016 1.00 0.00 2 ILE A O 4
ATOM 1304 N N . HIS A 1 3 ? -5.633 -5.199 -2.061 1.00 0.00 3 HIS A N 4
ATOM 1305 C CA . HIS A 1 3 ? -4.767 -6.358 -2.256 1.00 0.00 3 HIS A CA 4
ATOM 1306 C C . HIS A 1 3 ? -3.963 -6.220 -3.544 1.00 0.00 3 HIS A C 4
ATOM 1307 O O . HIS A 1 3 ? -4.36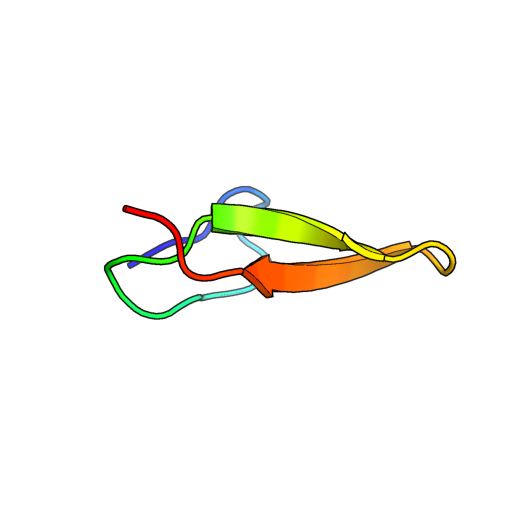1 -6.726 -4.594 1.00 0.00 3 HIS A O 4
ATOM 1322 N N . CYS A 1 4 ? -2.830 -5.531 -3.457 1.00 0.00 4 CYS A N 4
ATOM 1323 C CA . CYS A 1 4 ? -1.970 -5.324 -4.616 1.00 0.00 4 CYS A CA 4
ATOM 1324 C C . CYS A 1 4 ? -1.253 -6.614 -5.002 1.00 0.00 4 CYS A C 4
ATOM 1325 O O . CYS A 1 4 ? -1.394 -7.101 -6.124 1.00 0.00 4 CYS A O 4
ATOM 1332 N N . ASP A 1 5 ? -0.481 -7.161 -4.068 1.00 0.00 5 ASP A N 4
ATOM 1333 C CA . ASP A 1 5 ? 0.261 -8.393 -4.314 1.00 0.00 5 ASP A CA 4
ATOM 1334 C C . ASP A 1 5 ? -0.229 -9.519 -3.407 1.00 0.00 5 ASP A C 4
ATOM 1335 O O . ASP A 1 5 ? 0.547 -10.386 -3.003 1.00 0.00 5 ASP A O 4
ATOM 1344 N N . ALA A 1 6 ? -1.522 -9.496 -3.092 1.00 0.00 6 ALA A N 4
ATOM 1345 C CA . ALA A 1 6 ? -2.127 -10.511 -2.232 1.00 0.00 6 ALA A CA 4
ATOM 1346 C C . ALA A 1 6 ? -1.445 -10.556 -0.867 1.00 0.00 6 ALA A C 4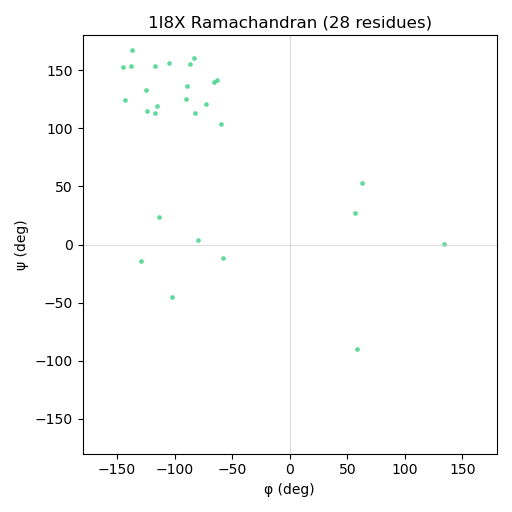
ATOM 1347 O O . ALA A 1 6 ? -1.608 -11.515 -0.112 1.00 0.00 6 ALA A O 4
ATOM 1354 N N . ALA A 1 7 ? -0.685 -9.511 -0.559 1.00 0.00 7 ALA A N 4
ATOM 1355 C CA . ALA A 1 7 ? 0.020 -9.422 0.713 1.00 0.00 7 ALA A CA 4
ATOM 1356 C C . ALA A 1 7 ? -0.108 -8.024 1.304 1.00 0.00 7 ALA A C 4
ATOM 1357 O O . ALA A 1 7 ? -0.330 -7.055 0.578 1.00 0.00 7 ALA A O 4
ATOM 1364 N N . THR A 1 8 ? 0.030 -7.929 2.624 1.00 0.00 8 THR A N 4
ATOM 1365 C CA . THR A 1 8 ? -0.073 -6.651 3.317 1.00 0.00 8 THR A CA 4
ATOM 1366 C C . THR A 1 8 ? -1.378 -5.943 2.963 1.00 0.00 8 THR A C 4
ATOM 1367 O O . THR A 1 8 ? -1.426 -5.130 2.039 1.00 0.00 8 THR A O 4
ATOM 1378 N N . ILE A 1 9 ? -2.437 -6.261 3.700 1.00 0.00 9 ILE A N 4
ATOM 1379 C CA . ILE A 1 9 ? -3.743 -5.657 3.459 1.00 0.00 9 ILE A CA 4
ATOM 1380 C C . ILE A 1 9 ? -3.757 -4.194 3.883 1.00 0.00 9 ILE A C 4
ATOM 1381 O O . ILE A 1 9 ? -3.340 -3.853 4.990 1.00 0.00 9 ILE A O 4
ATOM 1397 N N . CYS A 1 10 ? -4.239 -3.335 2.992 1.00 0.00 10 CYS A N 4
ATOM 1398 C CA . CYS A 1 10 ? -4.310 -1.906 3.267 1.00 0.00 10 CYS A CA 4
ATOM 1399 C C . CYS A 1 10 ? -5.763 -1.447 3.383 1.00 0.00 10 CYS A C 4
ATOM 1400 O O . CYS A 1 10 ? -6.663 -2.076 2.828 1.00 0.00 10 CYS A O 4
ATOM 1407 N N . PRO A 1 11 ? -6.015 -0.342 4.111 1.00 0.00 11 PRO A N 4
ATOM 1408 C CA . PRO A 1 11 ? -7.370 0.189 4.295 1.00 0.00 11 PRO A CA 4
ATOM 1409 C C . PRO A 1 11 ? -7.985 0.663 2.983 1.00 0.00 11 PRO A C 4
ATOM 1410 O O . PRO A 1 11 ? -7.306 1.265 2.150 1.00 0.00 11 PRO A O 4
ATOM 1421 N N . ASP A 1 12 ? -9.274 0.386 2.805 1.00 0.00 12 ASP A N 4
ATOM 1422 C CA . ASP A 1 12 ? -9.982 0.783 1.593 1.00 0.00 12 ASP A CA 4
ATOM 1423 C C . ASP A 1 12 ? -9.944 2.297 1.413 1.00 0.00 12 ASP A C 4
ATOM 1424 O O . ASP A 1 12 ? -10.659 3.031 2.096 1.00 0.00 12 ASP A O 4
ATOM 1433 N N . GLY A 1 13 ? -9.104 2.756 0.491 1.00 0.00 13 GLY A N 4
ATOM 1434 C CA . GLY A 1 13 ? -8.986 4.180 0.238 1.00 0.00 13 GLY A CA 4
ATOM 1435 C C . GLY A 1 13 ? -7.549 4.615 0.035 1.00 0.00 13 GLY A C 4
ATOM 1436 O O . GLY A 1 13 ? -7.289 5.735 -0.406 1.00 0.00 13 GLY A O 4
ATOM 1440 N N . THR A 1 14 ? -6.613 3.727 0.357 1.00 0.00 14 THR A N 4
ATOM 1441 C CA . THR A 1 14 ? -5.193 4.021 0.209 1.00 0.00 14 THR A CA 4
ATOM 1442 C C . THR A 1 14 ? -4.589 3.242 -0.954 1.00 0.00 14 THR A C 4
ATOM 1443 O O . THR A 1 14 ? -5.159 2.251 -1.412 1.00 0.00 14 THR A O 4
ATOM 1454 N N . THR A 1 15 ? -3.431 3.695 -1.426 1.00 0.00 15 THR A N 4
ATOM 1455 C CA . THR A 1 15 ? -2.747 3.038 -2.534 1.00 0.00 15 THR A CA 4
ATOM 1456 C C . THR A 1 15 ? -1.459 2.370 -2.065 1.00 0.00 15 THR A C 4
ATOM 1457 O O . THR A 1 15 ? -0.772 2.879 -1.178 1.00 0.00 15 THR A O 4
ATOM 1468 N N . CYS A 1 16 ? -1.136 1.228 -2.665 1.00 0.00 16 CYS A N 4
ATOM 1469 C CA . CYS A 1 16 ? 0.072 0.491 -2.307 1.00 0.00 16 CYS A CA 4
ATOM 1470 C C . CYS A 1 16 ? 1.309 1.155 -2.900 1.00 0.00 16 CYS A C 4
ATOM 1471 O O . CYS A 1 16 ? 1.479 1.197 -4.119 1.00 0.00 16 CYS A O 4
ATOM 1478 N N . SER A 1 17 ? 2.172 1.671 -2.031 1.00 0.00 17 SER A N 4
ATOM 1479 C CA . SER A 1 17 ? 3.395 2.333 -2.469 1.00 0.00 17 SER A CA 4
ATOM 1480 C C . SER A 1 17 ? 4.622 1.659 -1.867 1.00 0.00 17 SER A C 4
ATOM 1481 O O . SER A 1 17 ? 4.618 1.269 -0.698 1.00 0.00 17 SER A O 4
ATOM 1489 N N . LEU A 1 18 ? 5.671 1.527 -2.672 1.00 0.00 18 LEU A N 4
ATOM 1490 C CA . LEU A 1 18 ? 6.907 0.902 -2.220 1.00 0.00 18 LEU A CA 4
ATOM 1491 C C . LEU A 1 18 ? 7.903 1.951 -1.741 1.00 0.00 18 LEU A C 4
ATOM 1492 O O . LEU A 1 18 ? 8.230 2.890 -2.467 1.00 0.00 18 LEU A O 4
ATOM 1508 N N . SER A 1 19 ? 8.382 1.783 -0.513 1.00 0.00 19 SER A N 4
ATOM 1509 C CA . SER A 1 19 ? 9.343 2.711 0.070 1.00 0.00 19 SER A CA 4
ATOM 1510 C C . SER A 1 19 ? 10.697 2.600 -0.630 1.00 0.00 19 SER A C 4
ATOM 1511 O O . SER A 1 19 ? 10.982 1.595 -1.282 1.00 0.00 19 SER A O 4
ATOM 1519 N N . PRO A 1 20 ? 11.551 3.637 -0.511 1.00 0.00 20 PRO A N 4
ATOM 1520 C CA . PRO A 1 20 ? 12.879 3.651 -1.141 1.00 0.00 20 PRO A CA 4
ATOM 1521 C C . PRO A 1 20 ? 13.721 2.430 -0.777 1.00 0.00 20 PRO A C 4
ATOM 1522 O O . PRO A 1 20 ? 14.765 2.184 -1.382 1.00 0.00 20 PRO A O 4
ATOM 1533 N N . TYR A 1 21 ? 13.268 1.675 0.218 1.00 0.00 21 TYR A N 4
ATOM 1534 C CA . TYR A 1 21 ? 13.989 0.489 0.664 1.00 0.00 21 TYR A CA 4
ATOM 1535 C C . TYR A 1 21 ? 13.294 -0.784 0.188 1.00 0.00 21 TYR A C 4
ATOM 1536 O O . TYR A 1 21 ? 13.935 -1.819 0.004 1.00 0.00 21 TYR A O 4
ATOM 1554 N N . GLY A 1 22 ? 11.982 -0.699 -0.013 1.00 0.00 22 GLY A N 4
ATOM 1555 C CA . GLY A 1 22 ? 11.225 -1.851 -0.468 1.00 0.00 22 GLY A CA 4
ATOM 1556 C C . GLY A 1 22 ? 10.182 -2.295 0.539 1.00 0.00 22 GLY A C 4
ATOM 1557 O O . GLY A 1 22 ? 10.139 -3.464 0.922 1.00 0.00 22 GLY A O 4
ATOM 1561 N N . VAL A 1 23 ? 9.340 -1.360 0.967 1.00 0.00 23 VAL A N 4
ATOM 1562 C CA . VAL A 1 23 ? 8.292 -1.659 1.935 1.00 0.00 23 VAL A CA 4
ATOM 1563 C C . VAL A 1 23 ? 6.921 -1.259 1.399 1.00 0.00 23 VAL A C 4
ATOM 1564 O O . VAL A 1 23 ? 6.731 -0.137 0.931 1.00 0.00 23 VAL A O 4
ATOM 1577 N N . TRP A 1 24 ? 5.972 -2.185 1.469 1.00 0.00 24 TRP A N 4
ATOM 1578 C CA . TRP A 1 24 ? 4.618 -1.932 0.988 1.00 0.00 24 TRP A CA 4
ATOM 1579 C C . TRP A 1 24 ? 3.791 -1.199 2.040 1.00 0.00 24 TRP A C 4
ATOM 1580 O O . TRP A 1 24 ? 3.267 -1.814 2.968 1.00 0.00 24 TRP A O 4
ATOM 1601 N N . TYR A 1 25 ? 3.671 0.117 1.885 1.00 0.00 25 TYR A N 4
ATOM 1602 C CA . TYR A 1 25 ? 2.898 0.927 2.820 1.00 0.00 25 TYR A CA 4
ATOM 1603 C C . TYR A 1 25 ? 1.703 1.567 2.120 1.00 0.00 25 TYR A C 4
ATOM 1604 O O . TYR A 1 25 ? 1.740 1.819 0.916 1.00 0.00 25 TYR A O 4
ATOM 1622 N N . CYS A 1 26 ? 0.642 1.820 2.881 1.00 0.00 26 CYS A N 4
ATOM 1623 C CA . CYS A 1 26 ? -0.567 2.423 2.330 1.00 0.00 26 CYS A CA 4
ATOM 1624 C C . CYS A 1 26 ? -0.502 3.945 2.390 1.00 0.00 26 CYS A C 4
ATOM 1625 O O . CYS A 1 26 ? -0.252 4.525 3.447 1.00 0.00 26 CYS A O 4
ATOM 1632 N N . SER A 1 27 ? -0.733 4.585 1.247 1.00 0.00 27 SER A N 4
ATOM 1633 C CA . SER A 1 27 ? -0.707 6.041 1.163 1.00 0.00 27 SER A CA 4
ATOM 1634 C C . SER A 1 27 ? -2.070 6.582 0.736 1.00 0.00 27 SER A C 4
ATOM 1635 O O . SER A 1 27 ? -2.517 6.337 -0.385 1.00 0.00 27 SER A O 4
ATOM 1643 N N . PRO A 1 28 ? -2.757 7.326 1.624 1.00 0.00 28 PRO A N 4
ATOM 1644 C CA . PRO A 1 28 ? -4.073 7.894 1.321 1.00 0.00 28 PRO A CA 4
ATOM 1645 C C . PRO A 1 28 ? -4.004 8.957 0.233 1.00 0.00 28 PRO A C 4
ATOM 1646 O O . PRO A 1 28 ? -3.182 9.872 0.294 1.00 0.00 28 PRO A O 4
ATOM 1657 N N . PHE A 1 29 ? -4.876 8.830 -0.760 1.00 0.00 29 PHE A N 4
ATOM 1658 C CA . PHE A 1 29 ? -4.923 9.780 -1.865 1.00 0.00 29 PHE A CA 4
ATOM 1659 C C . PHE A 1 29 ? -6.225 10.576 -1.842 1.00 0.00 29 PHE A C 4
ATOM 1660 O O . PHE A 1 29 ? -7.085 10.352 -0.990 1.00 0.00 29 PHE A O 4
ATOM 1677 N N . SER A 1 30 ? -6.362 11.503 -2.785 1.00 0.00 30 SER A N 4
ATOM 1678 C CA . SER A 1 30 ? -7.560 12.331 -2.875 1.00 0.00 30 SER A CA 4
ATOM 1679 C C . SER A 1 30 ? -7.969 12.539 -4.330 1.00 0.00 30 SER A C 4
ATOM 1680 O O . SER A 1 30 ? -7.067 12.617 -5.191 1.00 0.00 30 SER A O 4
ATOM 1689 N N . VAL A 1 1 ? -10.835 -4.572 0.728 1.00 0.00 1 VAL A N 5
ATOM 1690 C CA . VAL A 1 1 ? -9.528 -3.996 1.135 1.00 0.00 1 VAL A CA 5
ATOM 1691 C C . VAL A 1 1 ? -8.499 -4.121 0.017 1.00 0.00 1 VAL A C 5
ATOM 1692 O O . VAL A 1 1 ? -8.809 -4.601 -1.074 1.00 0.00 1 VAL A O 5
ATOM 1707 N N . ILE A 1 2 ? -7.275 -3.684 0.296 1.00 0.00 2 ILE A N 5
ATOM 1708 C CA . ILE A 1 2 ? -6.198 -3.745 -0.685 1.00 0.00 2 ILE A CA 5
ATOM 1709 C C . ILE A 1 2 ? -5.270 -4.922 -0.409 1.00 0.00 2 ILE A C 5
ATOM 1710 O O . ILE A 1 2 ? -5.028 -5.277 0.745 1.00 0.00 2 ILE A O 5
ATOM 1726 N N . HIS A 1 3 ? -4.752 -5.523 -1.475 1.00 0.00 3 HIS A N 5
ATOM 1727 C CA . HIS A 1 3 ? -3.849 -6.661 -1.350 1.00 0.00 3 HIS A CA 5
ATOM 1728 C C . HIS A 1 3 ? -2.635 -6.495 -2.258 1.00 0.00 3 HIS A C 5
ATOM 1729 O O . HIS A 1 3 ? -1.532 -6.924 -1.917 1.00 0.00 3 HIS A O 5
ATOM 1744 N N . CYS A 1 4 ? -2.849 -5.867 -3.413 1.00 0.00 4 CYS A N 5
ATOM 1745 C CA . CYS A 1 4 ? -1.778 -5.635 -4.380 1.00 0.00 4 CYS A CA 5
ATOM 1746 C C . CYS A 1 4 ? -1.092 -6.944 -4.768 1.00 0.00 4 CYS A C 5
ATOM 1747 O O . CYS A 1 4 ? -1.545 -7.647 -5.672 1.00 0.00 4 CYS A O 5
ATOM 1754 N N . ASP A 1 5 ? 0.000 -7.269 -4.079 1.00 0.00 5 ASP A N 5
ATOM 1755 C CA . ASP A 1 5 ? 0.742 -8.494 -4.353 1.00 0.00 5 ASP A CA 5
ATOM 1756 C C . ASP A 1 5 ? 0.283 -9.619 -3.431 1.00 0.00 5 ASP A C 5
ATOM 1757 O O . ASP A 1 5 ? 1.065 -10.500 -3.074 1.00 0.00 5 ASP A O 5
ATOM 1766 N N . ALA A 1 6 ? -0.992 -9.576 -3.047 1.00 0.00 6 ALA A N 5
ATOM 1767 C CA . ALA A 1 6 ? -1.567 -10.584 -2.161 1.00 0.00 6 ALA A CA 5
ATOM 1768 C C . ALA A 1 6 ? -0.852 -10.602 -0.814 1.00 0.00 6 ALA A C 5
ATOM 1769 O O . ALA A 1 6 ? -1.006 -11.539 -0.030 1.00 0.00 6 ALA A O 5
ATOM 1776 N N . ALA A 1 7 ? -0.074 -9.557 -0.550 1.00 0.00 7 ALA A N 5
ATOM 1777 C CA . ALA A 1 7 ? 0.664 -9.444 0.701 1.00 0.00 7 ALA A CA 5
ATOM 1778 C C . ALA A 1 7 ? 0.530 -8.043 1.284 1.00 0.00 7 ALA A C 5
ATOM 1779 O O . ALA A 1 7 ? 0.314 -7.076 0.552 1.00 0.00 7 ALA A O 5
ATOM 1786 N N . THR A 1 8 ? 0.656 -7.941 2.605 1.00 0.00 8 THR A N 5
ATOM 1787 C CA . THR A 1 8 ? 0.544 -6.661 3.292 1.00 0.00 8 THR A CA 5
ATOM 1788 C C . THR A 1 8 ? -0.785 -5.984 2.967 1.00 0.00 8 THR A C 5
ATOM 1789 O O . THR A 1 8 ? -0.878 -5.186 2.033 1.00 0.00 8 THR A O 5
ATOM 1800 N N . ILE A 1 9 ? -1.813 -6.314 3.743 1.00 0.00 9 ILE A N 5
ATOM 1801 C CA . ILE A 1 9 ? -3.140 -5.746 3.541 1.00 0.00 9 ILE A CA 5
ATOM 1802 C C . ILE A 1 9 ? -3.165 -4.265 3.901 1.00 0.00 9 ILE A C 5
ATOM 1803 O O . ILE A 1 9 ? -2.454 -3.824 4.805 1.00 0.00 9 ILE A O 5
ATOM 1819 N N . CYS A 1 10 ? -3.985 -3.502 3.186 1.00 0.00 10 CYS A N 5
ATOM 1820 C CA . CYS A 1 10 ? -4.102 -2.068 3.426 1.00 0.00 10 CYS A CA 5
ATOM 1821 C C . CYS A 1 10 ? -5.562 -1.621 3.348 1.00 0.00 10 CYS A C 5
ATOM 1822 O O . CYS A 1 10 ? -6.388 -2.292 2.730 1.00 0.00 10 CYS A O 5
ATOM 1829 N N . PRO A 1 11 ? -5.907 -0.479 3.976 1.00 0.00 11 PRO A N 5
ATOM 1830 C CA . PRO A 1 11 ? -7.279 0.042 3.967 1.00 0.00 11 PRO A CA 5
ATOM 1831 C C . PRO A 1 11 ? -7.748 0.398 2.560 1.00 0.00 11 PRO A C 5
ATOM 1832 O O . PRO A 1 11 ? -6.960 0.846 1.729 1.00 0.00 11 PRO A O 5
ATOM 1843 N N . ASP A 1 12 ? -9.037 0.196 2.301 1.00 0.00 12 ASP A N 5
ATOM 1844 C CA . ASP A 1 12 ? -9.613 0.494 0.993 1.00 0.00 12 ASP A CA 5
ATOM 1845 C C . ASP A 1 12 ? -9.464 1.974 0.651 1.00 0.00 12 ASP A C 5
ATOM 1846 O O . ASP A 1 12 ? -9.517 2.359 -0.518 1.00 0.00 12 ASP A O 5
ATOM 1855 N N . GLY A 1 13 ? -9.277 2.798 1.677 1.00 0.00 13 GLY A N 5
ATOM 1856 C CA . GLY A 1 13 ? -9.124 4.227 1.465 1.00 0.00 13 GLY A CA 5
ATOM 1857 C C . GLY A 1 13 ? -7.694 4.621 1.148 1.00 0.00 13 GLY A C 5
ATOM 1858 O O . GLY A 1 13 ? -7.345 5.801 1.198 1.00 0.00 13 GLY A O 5
ATOM 1862 N N . THR A 1 14 ? -6.865 3.633 0.822 1.00 0.00 14 THR A N 5
ATOM 1863 C CA . THR A 1 14 ? -5.465 3.886 0.496 1.00 0.00 14 THR A CA 5
ATOM 1864 C C . THR A 1 14 ? -5.002 3.010 -0.664 1.00 0.00 14 THR A C 5
ATOM 1865 O O . THR A 1 14 ? -5.715 2.103 -1.093 1.00 0.00 14 THR A O 5
ATOM 1876 N N . THR A 1 15 ? -3.801 3.286 -1.165 1.00 0.00 15 THR A N 5
ATOM 1877 C CA . THR A 1 15 ? -3.240 2.522 -2.275 1.00 0.00 15 THR A CA 5
ATOM 1878 C C . THR A 1 15 ? -1.852 1.990 -1.930 1.00 0.00 15 THR A C 5
ATOM 1879 O O . THR A 1 15 ? -1.209 2.466 -0.994 1.00 0.00 15 THR A O 5
ATOM 1890 N N . CYS A 1 16 ? -1.396 1.001 -2.693 1.00 0.00 16 CYS A N 5
ATOM 1891 C CA . CYS A 1 16 ? -0.084 0.405 -2.468 1.00 0.00 16 CYS A CA 5
ATOM 1892 C C . CYS A 1 16 ? 1.026 1.330 -2.954 1.00 0.00 16 CYS A C 5
ATOM 1893 O O . CYS A 1 16 ? 1.082 1.681 -4.132 1.00 0.00 16 CYS A O 5
ATOM 1900 N N . SER A 1 17 ? 1.909 1.714 -2.040 1.00 0.00 17 SER A N 5
ATOM 1901 C CA . SER A 1 17 ? 3.023 2.593 -2.375 1.00 0.00 17 SER A CA 5
ATOM 1902 C C . SER A 1 17 ? 4.341 1.994 -1.897 1.00 0.00 17 SER A C 5
ATOM 1903 O O . SER A 1 17 ? 4.452 1.552 -0.754 1.00 0.00 17 SER A O 5
ATOM 1911 N N . LEU A 1 18 ? 5.336 1.978 -2.777 1.00 0.00 18 LEU A N 5
ATOM 1912 C CA . LEU A 1 18 ? 6.643 1.427 -2.438 1.00 0.00 18 LEU A CA 5
ATOM 1913 C C . LEU A 1 18 ? 7.572 2.508 -1.899 1.00 0.00 18 LEU A C 5
ATOM 1914 O O . LEU A 1 18 ? 7.799 3.529 -2.550 1.00 0.00 18 LEU A O 5
ATOM 1930 N N . SER A 1 19 ? 8.110 2.272 -0.708 1.00 0.00 19 SER A N 5
ATOM 1931 C CA . SER A 1 19 ? 9.022 3.216 -0.074 1.00 0.00 19 SER A CA 5
ATOM 1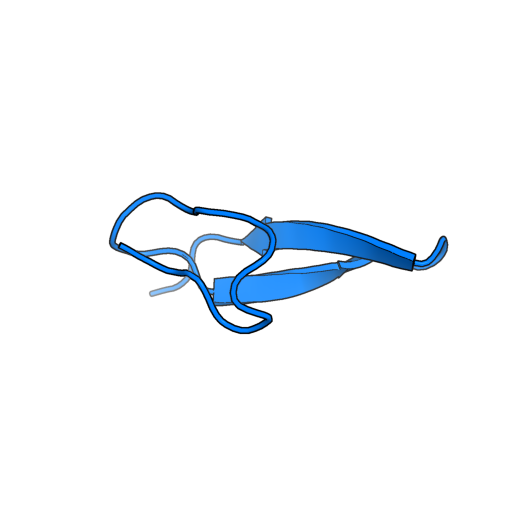932 C C . SER A 1 19 ? 10.423 3.094 -0.675 1.00 0.00 19 SER A C 5
ATOM 1933 O O . SER A 1 19 ? 10.737 2.094 -1.320 1.00 0.00 19 SER A O 5
ATOM 1941 N N . PRO A 1 20 ? 11.289 4.110 -0.478 1.00 0.00 20 PRO A N 5
ATOM 1942 C CA . PRO A 1 20 ? 12.658 4.095 -1.012 1.00 0.00 20 PRO A CA 5
ATOM 1943 C C . PRO A 1 20 ? 13.451 2.870 -0.561 1.00 0.00 20 PRO A C 5
ATOM 1944 O O . PRO A 1 20 ? 14.537 2.600 -1.074 1.00 0.00 20 PRO A O 5
ATOM 1955 N N . TYR A 1 21 ? 12.905 2.138 0.407 1.00 0.00 21 TYR A N 5
ATOM 1956 C CA . TYR A 1 21 ? 13.565 0.947 0.934 1.00 0.00 21 TYR A CA 5
ATOM 1957 C C . TYR A 1 21 ? 12.771 -0.313 0.601 1.00 0.00 21 TYR A C 5
ATOM 1958 O O . TYR A 1 21 ? 12.856 -1.318 1.308 1.00 0.00 21 TYR A O 5
ATOM 1976 N N . GLY A 1 22 ? 12.001 -0.252 -0.482 1.00 0.00 22 GLY A N 5
ATOM 1977 C CA . GLY A 1 22 ? 11.203 -1.393 -0.894 1.00 0.00 22 GLY A CA 5
ATOM 1978 C C . GLY A 1 22 ? 10.219 -1.832 0.174 1.00 0.00 22 GLY A C 5
ATOM 1979 O O . GLY A 1 22 ? 10.262 -2.973 0.635 1.00 0.00 22 GLY A O 5
ATOM 1983 N N . VAL A 1 23 ? 9.332 -0.923 0.569 1.00 0.00 23 VAL A N 5
ATOM 1984 C CA . VAL A 1 23 ? 8.335 -1.222 1.591 1.00 0.00 23 VAL A CA 5
ATOM 1985 C C . VAL A 1 23 ? 6.927 -0.902 1.101 1.00 0.00 23 VAL A C 5
ATOM 1986 O O . VAL A 1 23 ? 6.624 0.240 0.754 1.00 0.00 23 VAL A O 5
ATOM 1999 N N . TRP A 1 24 ? 6.072 -1.919 1.078 1.00 0.00 24 TRP A N 5
ATOM 2000 C CA . TRP A 1 24 ? 4.693 -1.751 0.633 1.00 0.00 24 TRP A CA 5
ATOM 2001 C C . TRP A 1 24 ? 3.826 -1.180 1.751 1.00 0.00 24 TRP A C 5
ATOM 2002 O O . TRP A 1 24 ? 3.383 -1.909 2.639 1.00 0.00 24 TRP A O 5
ATOM 2023 N N . TYR A 1 25 ? 3.582 0.127 1.700 1.00 0.00 25 TYR A N 5
ATOM 2024 C CA . TYR A 1 25 ? 2.761 0.789 2.709 1.00 0.00 25 TYR A CA 5
ATOM 2025 C C . TYR A 1 25 ? 1.512 1.398 2.081 1.00 0.00 25 TYR A C 5
ATOM 2026 O O . TYR A 1 25 ? 1.446 1.593 0.866 1.00 0.00 25 TYR A O 5
ATOM 2044 N N . CYS A 1 26 ? 0.521 1.689 2.918 1.00 0.00 26 CYS A N 5
ATOM 2045 C CA . CYS A 1 26 ? -0.733 2.27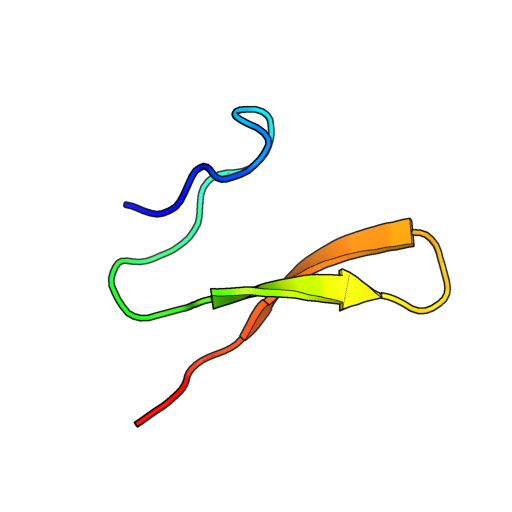1 2.454 1.00 0.00 26 CYS A CA 5
ATOM 2046 C C . CYS A 1 26 ? -0.643 3.792 2.394 1.00 0.00 26 CYS A C 5
ATOM 2047 O O . CYS A 1 26 ? -0.242 4.439 3.362 1.00 0.00 26 CYS A O 5
ATOM 2054 N N . SER A 1 27 ? -1.018 4.356 1.250 1.00 0.00 27 SER A N 5
ATOM 2055 C CA . SER A 1 27 ? -0.981 5.802 1.059 1.00 0.00 27 SER A CA 5
ATOM 2056 C C . SER A 1 27 ? -2.311 6.313 0.504 1.00 0.00 27 SER A C 5
ATOM 2057 O O . SER A 1 27 ? -2.710 5.944 -0.601 1.00 0.00 27 SER A O 5
ATOM 2065 N N . PRO A 1 28 ? -3.020 7.170 1.264 1.00 0.00 28 PRO A N 5
ATOM 2066 C CA . PRO A 1 28 ? -4.310 7.724 0.834 1.00 0.00 28 PRO A CA 5
ATOM 2067 C C . PRO A 1 28 ? -4.185 8.556 -0.438 1.00 0.00 28 PRO A C 5
ATOM 2068 O O . PRO A 1 28 ? -3.183 9.240 -0.648 1.00 0.00 28 PRO A O 5
ATOM 2079 N N . PHE A 1 29 ? -5.210 8.494 -1.284 1.00 0.00 29 PHE A N 5
ATOM 2080 C CA . PHE A 1 29 ? -5.215 9.245 -2.535 1.00 0.00 29 PHE A CA 5
ATOM 2081 C C . PHE A 1 29 ? -6.285 10.332 -2.512 1.00 0.00 29 PHE A C 5
ATOM 2082 O O . PHE A 1 29 ? -7.249 10.249 -1.750 1.00 0.00 29 PHE A O 5
ATOM 2099 N N . SER A 1 30 ? -6.106 11.350 -3.352 1.00 0.00 30 SER A N 5
ATOM 2100 C CA . SER A 1 30 ? -7.053 12.459 -3.433 1.00 0.00 30 SER A CA 5
ATOM 2101 C C . SER A 1 30 ? -7.255 13.106 -2.066 1.00 0.00 30 SER A C 5
ATOM 2102 O O . SER A 1 30 ? -8.393 13.532 -1.773 1.00 0.00 30 SER A O 5
ATOM 2111 N N . VAL A 1 1 ? -11.421 3.976 -0.576 1.00 0.00 1 VAL A N 6
ATOM 2112 C CA . VAL A 1 1 ? -10.088 3.419 -0.921 1.00 0.00 1 VAL A CA 6
ATOM 2113 C C . VAL A 1 1 ? -9.100 3.608 0.224 1.00 0.00 1 VAL A C 6
ATOM 2114 O O . VAL A 1 1 ? -9.473 4.041 1.314 1.00 0.00 1 VAL A O 6
ATOM 2129 N N . ILE A 1 2 ? -7.837 3.280 -0.031 1.00 0.00 2 ILE A N 6
ATOM 2130 C CA . ILE A 1 2 ? -6.792 3.413 0.978 1.00 0.00 2 ILE A CA 6
ATOM 2131 C C . ILE A 1 2 ? -5.929 4.641 0.709 1.00 0.00 2 ILE A C 6
ATOM 2132 O O . ILE A 1 2 ? -5.884 5.146 -0.413 1.00 0.00 2 ILE A O 6
ATOM 2148 N N . HIS A 1 3 ? -5.244 5.117 1.744 1.00 0.00 3 HIS A N 6
ATOM 2149 C CA . HIS A 1 3 ? -4.382 6.287 1.617 1.00 0.00 3 HIS A CA 6
ATOM 2150 C C . HIS A 1 3 ? -3.063 6.074 2.353 1.00 0.00 3 HIS A C 6
ATOM 2151 O O . HIS A 1 3 ? -1.998 6.037 1.736 1.00 0.00 3 HIS A O 6
ATOM 2166 N N . CYS A 1 4 ? -3.147 5.933 3.676 1.00 0.00 4 CYS A N 6
ATOM 2167 C CA . CYS A 1 4 ? -1.967 5.721 4.513 1.00 0.00 4 CYS A CA 6
ATOM 2168 C C . CYS A 1 4 ? -0.996 6.895 4.406 1.00 0.00 4 CYS A C 6
ATOM 2169 O O . CYS A 1 4 ? -1.044 7.824 5.213 1.00 0.00 4 CYS A O 6
ATOM 2176 N N . ASP A 1 5 ? -0.117 6.850 3.409 1.00 0.00 5 ASP A N 6
ATOM 2177 C CA . ASP A 1 5 ? 0.861 7.913 3.204 1.00 0.00 5 ASP A CA 6
ATOM 2178 C C . ASP A 1 5 ? 0.201 9.153 2.612 1.00 0.00 5 ASP A C 6
ATOM 2179 O O . ASP A 1 5 ? 0.844 10.191 2.452 1.00 0.00 5 ASP A O 6
ATOM 2188 N N . ALA A 1 6 ? -1.086 9.036 2.292 1.00 0.00 6 ALA A N 6
ATOM 2189 C CA . ALA A 1 6 ? -1.843 10.146 1.720 1.00 0.00 6 ALA A CA 6
ATOM 2190 C C . ALA A 1 6 ? -1.194 10.661 0.438 1.00 0.00 6 ALA A C 6
ATOM 2191 O O . ALA A 1 6 ? -1.411 11.805 0.038 1.00 0.00 6 ALA A O 6
ATOM 2198 N N . ALA A 1 7 ? -0.400 9.809 -0.204 1.00 0.00 7 ALA A N 6
ATOM 2199 C CA . ALA A 1 7 ? 0.278 10.178 -1.442 1.00 0.00 7 ALA A CA 6
ATOM 2200 C C . ALA A 1 7 ? 0.152 9.073 -2.485 1.00 0.00 7 ALA A C 6
ATOM 2201 O O . ALA A 1 7 ? 0.294 9.317 -3.684 1.00 0.00 7 ALA A O 6
ATOM 2208 N N . THR A 1 8 ? -0.116 7.857 -2.021 1.00 0.00 8 THR A N 6
ATOM 2209 C CA . THR A 1 8 ? -0.262 6.712 -2.911 1.00 0.00 8 THR A CA 6
ATOM 2210 C C . THR A 1 8 ? -1.540 5.939 -2.601 1.00 0.00 8 THR A C 6
ATOM 2211 O O . THR A 1 8 ? -1.556 5.069 -1.730 1.00 0.00 8 THR A O 6
ATOM 2222 N N . ILE A 1 9 ? -2.609 6.263 -3.321 1.00 0.00 9 ILE A N 6
ATOM 2223 C CA . ILE A 1 9 ? -3.891 5.598 -3.125 1.00 0.00 9 ILE A CA 6
ATOM 2224 C C . ILE A 1 9 ? -3.796 4.119 -3.480 1.00 0.00 9 ILE A C 6
ATOM 2225 O O . ILE A 1 9 ? -3.258 3.755 -4.526 1.00 0.00 9 ILE A O 6
ATOM 2241 N N . CYS A 1 10 ? -4.316 3.270 -2.599 1.00 0.00 10 CYS A N 6
ATOM 2242 C CA . CYS A 1 10 ? -4.283 1.828 -2.814 1.00 0.00 10 CYS A CA 6
ATOM 2243 C C . CYS A 1 10 ? -5.695 1.243 -2.851 1.00 0.00 10 CYS A C 6
ATOM 2244 O O . CYS A 1 10 ? -6.618 1.798 -2.256 1.00 0.00 10 CYS A O 6
ATOM 2251 N N . PRO A 1 11 ? -5.882 0.109 -3.555 1.00 0.00 11 PRO A N 6
ATOM 2252 C CA . PRO A 1 11 ? -7.191 -0.548 -3.664 1.00 0.00 11 PRO A CA 6
ATOM 2253 C C . PRO A 1 11 ? -7.783 -0.890 -2.301 1.00 0.00 11 PRO A C 6
ATOM 2254 O O . PRO A 1 11 ? -7.062 -1.269 -1.378 1.00 0.00 11 PRO A O 6
ATOM 2265 N N . ASP A 1 12 ? -9.100 -0.751 -2.183 1.00 0.00 12 ASP A N 6
ATOM 2266 C CA . ASP A 1 12 ? -9.798 -1.040 -0.934 1.00 0.00 12 ASP A CA 6
ATOM 2267 C C . ASP A 1 12 ? -9.553 -2.477 -0.479 1.00 0.00 12 ASP A C 6
ATOM 2268 O O . ASP A 1 12 ? -9.662 -2.789 0.707 1.00 0.00 12 ASP A O 6
ATOM 2277 N N . GLY A 1 13 ? -9.225 -3.348 -1.429 1.00 0.00 13 GLY A N 6
ATOM 2278 C CA . GLY A 1 13 ? -8.976 -4.741 -1.103 1.00 0.00 13 GLY A CA 6
ATOM 2279 C C . GLY A 1 13 ? -7.511 -5.031 -0.832 1.00 0.00 13 GLY A C 6
ATOM 2280 O O . GLY A 1 13 ? -7.073 -6.178 -0.930 1.00 0.00 13 GLY A O 6
ATOM 2284 N N . THR A 1 14 ? -6.753 -3.993 -0.490 1.00 0.00 14 THR A N 6
ATOM 2285 C CA . THR A 1 14 ? -5.328 -4.145 -0.204 1.00 0.00 14 THR A CA 6
ATOM 2286 C C . THR A 1 14 ? -4.901 -3.260 0.962 1.00 0.00 14 THR A C 6
ATOM 2287 O O . THR A 1 14 ? -5.683 -2.451 1.461 1.00 0.00 14 THR A O 6
ATOM 2298 N N . THR A 1 15 ? -3.650 -3.417 1.389 1.00 0.00 15 THR A N 6
ATOM 2299 C CA . THR A 1 15 ? -3.110 -2.630 2.493 1.00 0.00 15 THR A CA 6
ATOM 2300 C C . THR A 1 15 ? -1.761 -2.022 2.120 1.00 0.00 15 THR A C 6
ATOM 2301 O O . THR A 1 15 ? -1.058 -2.539 1.252 1.00 0.00 15 THR A O 6
ATOM 2312 N N . CYS A 1 16 ? -1.404 -0.924 2.778 1.00 0.00 16 CYS A N 6
ATOM 2313 C CA . CYS A 1 16 ? -0.136 -0.254 2.506 1.00 0.00 16 CYS A CA 6
ATOM 2314 C C . CYS A 1 16 ? 1.034 -1.049 3.073 1.00 0.00 16 CYS A C 6
ATOM 2315 O O . CYS A 1 16 ? 1.110 -1.291 4.278 1.00 0.00 16 CYS A O 6
ATOM 2322 N N . SER A 1 17 ? 1.946 -1.449 2.194 1.00 0.00 17 SER A N 6
ATOM 2323 C CA . SER A 1 17 ? 3.119 -2.214 2.600 1.00 0.00 17 SER A CA 6
ATOM 2324 C C . SER A 1 17 ? 4.381 -1.623 1.985 1.00 0.00 17 SER A C 6
ATOM 2325 O O . SER A 1 17 ? 4.401 -1.278 0.804 1.00 0.00 17 SER A O 6
ATOM 2333 N N . LEU A 1 18 ? 5.432 -1.505 2.788 1.00 0.00 18 LEU A N 6
ATOM 2334 C CA . LEU A 1 18 ? 6.693 -0.951 2.311 1.00 0.00 18 LEU A CA 6
ATOM 2335 C C . LEU A 1 18 ? 7.691 -2.058 1.988 1.00 0.00 18 LEU A C 6
ATOM 2336 O O . LEU A 1 18 ? 7.888 -2.982 2.777 1.00 0.00 18 LEU A O 6
ATOM 2352 N N . SER A 1 19 ? 8.316 -1.952 0.821 1.00 0.00 19 SER A N 6
ATOM 2353 C CA . SER A 1 19 ? 9.298 -2.937 0.381 1.00 0.00 19 SER A CA 6
ATOM 2354 C C . SER A 1 19 ? 10.637 -2.722 1.088 1.00 0.00 19 SER A C 6
ATOM 2355 O O . SER A 1 19 ? 10.876 -1.658 1.659 1.00 0.00 19 SER A O 6
ATOM 2363 N N . PRO A 1 20 ? 11.534 -3.731 1.067 1.00 0.00 20 PRO A N 6
ATOM 2364 C CA . PRO A 1 20 ? 12.851 -3.634 1.715 1.00 0.00 20 PRO A CA 6
ATOM 2365 C C . PRO A 1 20 ? 13.697 -2.487 1.162 1.00 0.00 20 PRO A C 6
ATOM 2366 O O . PRO A 1 20 ? 14.778 -2.201 1.677 1.00 0.00 20 PRO A O 6
ATOM 2377 N N . TYR A 1 21 ? 13.203 -1.836 0.111 1.00 0.00 21 TYR A N 6
ATOM 2378 C CA . TYR A 1 21 ? 13.922 -0.726 -0.509 1.00 0.00 21 TYR A CA 6
ATOM 2379 C C . TYR A 1 21 ? 13.129 0.574 -0.396 1.00 0.00 21 TYR A C 6
ATOM 2380 O O . TYR A 1 21 ? 13.360 1.521 -1.148 1.00 0.00 21 TYR A O 6
ATOM 2398 N N . GLY A 1 22 ? 12.198 0.613 0.554 1.00 0.00 22 GLY A N 6
ATOM 2399 C CA . GLY A 1 22 ? 11.388 1.801 0.756 1.00 0.00 22 GLY A CA 6
ATOM 2400 C C . GLY A 1 22 ? 10.477 2.104 -0.418 1.00 0.00 22 GLY A C 6
ATOM 2401 O O . GLY A 1 22 ? 10.407 3.244 -0.878 1.00 0.00 22 GLY A O 6
ATOM 2405 N N . VAL A 1 23 ? 9.772 1.085 -0.899 1.00 0.00 23 VAL A N 6
ATOM 2406 C CA . VAL A 1 23 ? 8.855 1.254 -2.021 1.00 0.00 23 VAL A CA 6
ATOM 2407 C C . VAL A 1 23 ? 7.423 0.943 -1.600 1.00 0.00 23 VAL A C 6
ATOM 2408 O O . VAL A 1 23 ? 7.112 -0.182 -1.208 1.00 0.00 23 VAL A O 6
ATOM 2421 N N . TRP A 1 24 ? 6.559 1.950 -1.674 1.00 0.00 24 TRP A N 6
ATOM 2422 C CA . TRP A 1 24 ? 5.160 1.790 -1.292 1.00 0.00 24 TRP A CA 6
ATOM 2423 C C . TRP A 1 24 ? 4.402 0.939 -2.306 1.00 0.00 24 TRP A C 6
ATOM 2424 O O . TRP A 1 24 ? 4.373 1.249 -3.497 1.00 0.00 24 TRP A O 6
ATOM 2445 N N . TYR A 1 25 ? 3.779 -0.130 -1.818 1.00 0.00 25 TYR A N 6
ATOM 2446 C CA . TYR A 1 25 ? 3.006 -1.027 -2.669 1.00 0.00 25 TYR A CA 6
ATOM 2447 C C . TYR A 1 25 ? 1.830 -1.613 -1.893 1.00 0.00 25 TYR A C 6
ATOM 2448 O O . TYR A 1 25 ? 1.920 -1.832 -0.684 1.00 0.00 25 TYR A O 6
ATOM 2466 N N . CYS A 1 26 ? 0.726 -1.857 -2.591 1.00 0.00 26 CYS A N 6
ATOM 2467 C CA . CYS A 1 26 ? -0.468 -2.408 -1.961 1.00 0.00 26 CYS A CA 6
ATOM 2468 C C . CYS A 1 26 ? -0.470 -3.933 -2.017 1.00 0.00 26 CYS A C 6
ATOM 2469 O O . CYS A 1 26 ? -0.372 -4.527 -3.091 1.00 0.00 26 CYS A O 6
ATOM 2476 N N . SER A 1 27 ? -0.591 -4.557 -0.849 1.00 0.00 27 SER A N 6
ATOM 2477 C CA . SER A 1 27 ? -0.617 -6.011 -0.753 1.00 0.00 27 SER A CA 6
ATOM 2478 C C . SER A 1 27 ? -2.022 -6.497 -0.401 1.00 0.00 27 SER A C 6
ATOM 2479 O O . SER A 1 27 ? -2.621 -6.025 0.566 1.00 0.00 27 SER A O 6
ATOM 2487 N N . PRO A 1 28 ? -2.573 -7.443 -1.185 1.00 0.00 28 PRO A N 6
ATOM 2488 C CA . PRO A 1 28 ? -3.915 -7.976 -0.943 1.00 0.00 28 PRO A CA 6
ATOM 2489 C C . PRO A 1 28 ? -3.950 -8.957 0.223 1.00 0.00 28 PRO A C 6
ATOM 2490 O O . PRO A 1 28 ? -3.189 -9.924 0.256 1.00 0.00 28 PRO A O 6
ATOM 2501 N N . PHE A 1 29 ? -4.841 -8.703 1.177 1.00 0.00 29 PHE A N 6
ATOM 2502 C CA . PHE A 1 29 ? -4.977 -9.566 2.344 1.00 0.00 29 PHE A CA 6
ATOM 2503 C C . PHE A 1 29 ? -6.176 -10.497 2.193 1.00 0.00 29 PHE A C 6
ATOM 2504 O O . PHE A 1 29 ? -6.302 -11.486 2.916 1.00 0.00 29 PHE A O 6
ATOM 2521 N N . SER A 1 30 ? -7.055 -10.171 1.251 1.00 0.00 30 SER A N 6
ATOM 2522 C CA . SER A 1 30 ? -8.247 -10.973 1.002 1.00 0.00 30 SER A CA 6
ATOM 2523 C C . SER A 1 30 ? -7.983 -12.024 -0.071 1.00 0.00 30 SER A C 6
ATOM 2524 O O . SER A 1 30 ? -8.813 -12.948 -0.211 1.00 0.00 30 SER A O 6
ATOM 2533 N N . VAL A 1 1 ? 10.698 4.566 0.405 1.00 0.00 1 VAL A N 7
ATOM 2534 C CA . VAL A 1 1 ? 9.381 4.090 0.900 1.00 0.00 1 VAL A CA 7
ATOM 2535 C C . VAL A 1 1 ? 8.358 4.038 -0.230 1.00 0.00 1 VAL A C 7
ATOM 2536 O O . VAL A 1 1 ? 8.707 4.170 -1.403 1.00 0.00 1 VAL A O 7
ATOM 2551 N N . ILE A 1 2 ? 7.093 3.843 0.132 1.00 0.00 2 ILE A N 7
ATOM 2552 C CA . ILE A 1 2 ? 6.017 3.771 -0.850 1.00 0.00 2 ILE A CA 7
ATOM 2553 C C . ILE A 1 2 ? 4.977 4.860 -0.604 1.00 0.00 2 ILE A C 7
ATOM 2554 O O . ILE A 1 2 ? 4.163 4.758 0.314 1.00 0.00 2 ILE A O 7
ATOM 2570 N N . HIS A 1 3 ? 5.009 5.900 -1.431 1.00 0.00 3 HIS A N 7
ATOM 2571 C CA . HIS A 1 3 ? 4.069 7.008 -1.305 1.00 0.00 3 HIS A CA 7
ATOM 2572 C C . HIS A 1 3 ? 2.874 6.818 -2.237 1.00 0.00 3 HIS A C 7
ATOM 2573 O O . HIS A 1 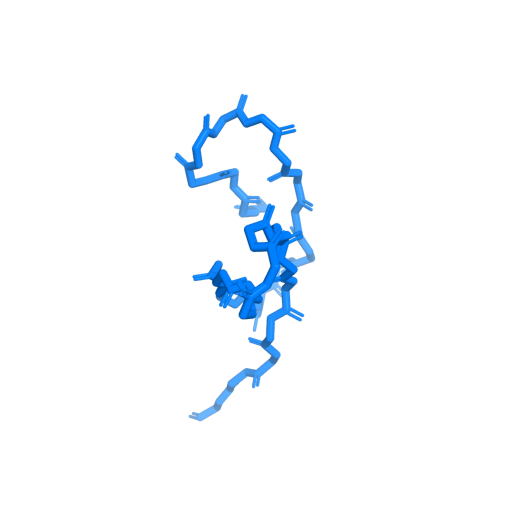3 ? 2.768 7.479 -3.271 1.00 0.00 3 HIS A O 7
ATOM 2588 N N . CYS A 1 4 ? 1.978 5.910 -1.863 1.00 0.00 4 CYS A N 7
ATOM 2589 C CA . CYS A 1 4 ? 0.790 5.631 -2.662 1.00 0.00 4 CYS A CA 7
ATOM 2590 C C . CYS A 1 4 ? -0.101 6.866 -2.760 1.00 0.00 4 CYS A C 7
ATOM 2591 O O . CYS A 1 4 ? -0.671 7.312 -1.764 1.00 0.00 4 CYS A O 7
ATOM 2598 N N . ASP A 1 5 ? -0.210 7.414 -3.969 1.00 0.00 5 ASP A N 7
ATOM 2599 C CA . ASP A 1 5 ? -1.027 8.601 -4.211 1.00 0.00 5 ASP A CA 7
ATOM 2600 C C . ASP A 1 5 ? -0.541 9.782 -3.375 1.00 0.00 5 ASP A C 7
ATOM 2601 O O . ASP A 1 5 ? -1.268 10.756 -3.180 1.00 0.00 5 ASP A O 7
ATOM 2610 N N . ALA A 1 6 ? 0.695 9.687 -2.889 1.00 0.00 6 ALA A N 7
ATOM 261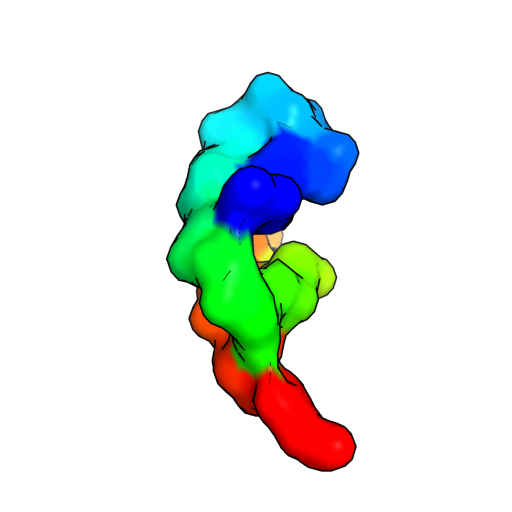1 C CA . ALA A 1 6 ? 1.290 10.744 -2.077 1.00 0.00 6 ALA A CA 7
ATOM 2612 C C . ALA A 1 6 ? 0.423 11.068 -0.863 1.00 0.00 6 ALA A C 7
ATOM 2613 O O . ALA A 1 6 ? 0.461 12.182 -0.341 1.00 0.00 6 ALA A O 7
ATOM 2620 N N . ALA A 1 7 ? -0.357 10.087 -0.420 1.00 0.00 7 ALA A N 7
ATOM 2621 C CA . ALA A 1 7 ? -1.233 10.267 0.731 1.00 0.00 7 ALA A CA 7
ATOM 2622 C C . ALA A 1 7 ? -1.204 9.046 1.644 1.00 0.00 7 ALA A C 7
ATOM 2623 O O . ALA A 1 7 ? -1.854 9.026 2.689 1.00 0.00 7 ALA A O 7
ATOM 2630 N N . THR A 1 8 ? -0.448 8.028 1.242 1.00 0.00 8 THR A N 7
ATOM 2631 C CA . THR A 1 8 ? -0.338 6.802 2.025 1.00 0.00 8 THR A CA 7
ATOM 2632 C C . THR A 1 8 ? 1.074 6.229 1.961 1.00 0.00 8 THR A C 7
ATOM 2633 O O . THR A 1 8 ? 1.493 5.699 0.931 1.00 0.00 8 THR A O 7
ATOM 2644 N N . ILE A 1 9 ? 1.801 6.333 3.069 1.00 0.00 9 ILE A N 7
ATOM 2645 C CA . ILE A 1 9 ? 3.165 5.820 3.141 1.00 0.00 9 ILE A CA 7
ATOM 2646 C C . ILE A 1 9 ? 3.169 4.333 3.479 1.00 0.00 9 ILE A C 7
ATOM 2647 O O . ILE A 1 9 ? 2.338 3.862 4.255 1.00 0.00 9 ILE A O 7
ATOM 2663 N N . CYS A 1 10 ? 4.104 3.595 2.885 1.00 0.00 10 CYS A N 7
ATOM 2664 C CA . CYS A 1 10 ? 4.206 2.159 3.119 1.00 0.00 10 CYS A CA 7
ATOM 2665 C C . CYS A 1 10 ? 5.662 1.696 3.088 1.00 0.00 10 CYS A C 7
ATOM 2666 O O . CYS A 1 10 ? 6.507 2.328 2.454 1.00 0.00 10 CYS A O 7
ATOM 2673 N N . PRO A 1 11 ? 5.979 0.578 3.773 1.00 0.00 11 PRO A N 7
ATOM 2674 C CA . PRO A 1 11 ? 7.342 0.037 3.813 1.00 0.00 11 PRO A CA 7
ATOM 2675 C C . PRO A 1 11 ? 7.880 -0.274 2.420 1.00 0.00 11 PRO A C 7
ATOM 2676 O O . PRO A 1 11 ? 7.139 -0.715 1.543 1.00 0.00 11 PRO A O 7
ATOM 2687 N N . ASP A 1 12 ? 9.173 -0.038 2.225 1.00 0.00 12 ASP A N 7
ATOM 2688 C CA . ASP A 1 12 ? 9.817 -0.288 0.939 1.00 0.00 12 ASP A CA 7
ATOM 2689 C C . ASP A 1 12 ? 9.596 -1.727 0.479 1.00 0.00 12 ASP A C 7
ATOM 2690 O O . ASP A 1 12 ? 9.523 -2.001 -0.719 1.00 0.00 12 ASP A O 7
ATOM 2699 N N . GLY A 1 13 ? 9.499 -2.639 1.438 1.00 0.00 13 GLY A N 7
ATOM 2700 C CA . GLY A 1 13 ? 9.299 -4.042 1.116 1.00 0.00 13 GLY A CA 7
ATOM 2701 C C . GLY A 1 13 ? 7.840 -4.407 0.907 1.00 0.00 13 GLY A C 7
ATOM 2702 O O . GLY A 1 13 ? 7.463 -5.570 1.049 1.00 0.00 13 GLY A O 7
ATOM 2706 N N . THR A 1 14 ? 7.017 -3.419 0.565 1.00 0.00 14 THR A N 7
ATOM 2707 C CA . THR A 1 14 ? 5.593 -3.657 0.334 1.00 0.00 14 THR A CA 7
ATOM 2708 C C . THR A 1 14 ? 5.070 -2.806 -0.818 1.00 0.00 14 THR A C 7
ATOM 2709 O O . THR A 1 14 ? 5.722 -1.852 -1.245 1.00 0.00 14 THR A O 7
ATOM 2720 N N . THR A 1 15 ? 3.887 -3.156 -1.315 1.00 0.00 15 THR A N 7
ATOM 2721 C CA . THR A 1 15 ? 3.271 -2.424 -2.417 1.00 0.00 15 THR A CA 7
ATOM 2722 C C . THR A 1 15 ? 1.872 -1.944 -2.041 1.00 0.00 15 THR A C 7
ATOM 2723 O O . THR A 1 15 ? 1.285 -2.415 -1.066 1.00 0.00 15 THR A O 7
ATOM 2734 N N . CYS A 1 16 ? 1.345 -1.002 -2.819 1.00 0.00 16 CYS A N 7
ATOM 2735 C CA . CYS A 1 16 ? 0.016 -0.454 -2.567 1.00 0.00 16 CYS A CA 7
ATOM 2736 C C . CYS A 1 16 ? -1.074 -1.378 -3.102 1.00 0.00 16 CYS A C 7
ATOM 2737 O O . CYS A 1 16 ? -1.147 -1.638 -4.304 1.00 0.00 16 CYS A O 7
ATOM 2744 N N . SER A 1 17 ? -1.923 -1.862 -2.202 1.00 0.00 17 SER A N 7
ATOM 2745 C CA . SER A 1 17 ? -3.018 -2.749 -2.579 1.00 0.00 17 SER A CA 7
ATOM 2746 C C . SER A 1 17 ? -4.347 -2.193 -2.080 1.00 0.00 17 SER A C 7
ATOM 2747 O O . SER A 1 17 ? -4.427 -1.654 -0.977 1.00 0.00 17 SER A O 7
ATOM 2755 N N . LEU A 1 18 ? -5.386 -2.319 -2.897 1.00 0.00 18 LEU A N 7
ATOM 2756 C CA . LEU A 1 18 ? -6.704 -1.818 -2.529 1.00 0.00 18 LEU A CA 7
ATOM 2757 C C . LEU A 1 18 ? -7.558 -2.909 -1.893 1.00 0.00 18 LEU A C 7
ATOM 2758 O O . LEU A 1 18 ? -7.662 -4.019 -2.416 1.00 0.00 18 LEU A O 7
ATOM 2774 N N . SER A 1 19 ? -8.172 -2.576 -0.763 1.00 0.00 19 SER A N 7
ATOM 2775 C CA . SER A 1 19 ? -9.029 -3.511 -0.044 1.00 0.00 19 SER A CA 7
ATOM 2776 C C . SER A 1 19 ? -10.468 -3.417 -0.555 1.00 0.00 19 SER A C 7
ATOM 2777 O O . SER A 1 19 ? -10.825 -2.450 -1.227 1.00 0.00 19 SER A O 7
ATOM 2785 N N . PRO A 1 20 ? -11.319 -4.420 -0.250 1.00 0.00 20 PRO A N 7
ATOM 2786 C CA . PRO A 1 20 ? -12.722 -4.430 -0.693 1.00 0.00 20 PRO A CA 7
ATOM 2787 C C . PRO A 1 20 ? -13.490 -3.188 -0.244 1.00 0.00 20 PRO A C 7
ATOM 2788 O O . PRO A 1 20 ? -14.630 -2.971 -0.656 1.00 0.00 20 PRO A O 7
ATOM 2799 N N . TYR A 1 21 ? -12.863 -2.379 0.605 1.00 0.00 21 TYR A N 7
ATOM 2800 C CA . TYR A 1 21 ? -13.490 -1.164 1.114 1.00 0.00 21 TYR A CA 7
ATOM 2801 C C . TYR A 1 21 ? -12.734 0.078 0.650 1.00 0.00 21 TYR A C 7
ATOM 2802 O O . TYR A 1 21 ? -12.779 1.124 1.301 1.00 0.00 21 TYR A O 7
ATOM 2820 N N . GLY A 1 22 ? -12.044 -0.044 -0.480 1.00 0.00 22 GLY A N 7
ATOM 2821 C CA . GLY A 1 22 ? -11.289 1.075 -1.019 1.00 0.00 22 GLY A CA 7
ATOM 2822 C C . GLY A 1 22 ? -10.236 1.588 -0.056 1.00 0.00 22 GLY A C 7
ATOM 2823 O O . GLY A 1 22 ? -9.975 2.790 0.005 1.00 0.00 22 GLY A O 7
ATOM 2827 N N . VAL A 1 23 ? -9.630 0.676 0.699 1.00 0.00 23 VAL A N 7
ATOM 2828 C CA . VAL A 1 23 ? -8.599 1.043 1.663 1.00 0.00 23 VAL A CA 7
ATOM 2829 C C . VAL A 1 23 ? -7.213 0.655 1.157 1.00 0.00 23 VAL A C 7
ATOM 2830 O O . VAL A 1 23 ? -6.965 -0.502 0.820 1.00 0.00 23 VAL A O 7
ATOM 2843 N N . TRP A 1 24 ? -6.315 1.634 1.106 1.00 0.00 24 TRP A N 7
ATOM 2844 C CA . TRP A 1 24 ? -4.953 1.402 0.639 1.00 0.00 24 TRP A CA 7
ATOM 2845 C C . TRP A 1 24 ? -4.078 0.831 1.751 1.00 0.00 24 TRP A C 7
ATOM 2846 O O . TRP A 1 24 ? -3.777 1.515 2.730 1.00 0.00 24 TRP A O 7
ATOM 2867 N N . TYR A 1 25 ? -3.667 -0.423 1.590 1.00 0.00 25 TYR A N 7
ATOM 2868 C CA . TYR A 1 25 ? -2.818 -1.083 2.575 1.00 0.00 25 TYR A CA 7
ATOM 2869 C C . TYR A 1 25 ? -1.552 -1.626 1.918 1.00 0.00 25 TYR A C 7
ATOM 2870 O O . TYR A 1 25 ? -1.539 -1.917 0.721 1.00 0.00 25 TYR A O 7
ATOM 2888 N N . CYS A 1 26 ? -0.491 -1.756 2.708 1.00 0.00 26 CYS A N 7
ATOM 2889 C CA . CYS A 1 26 ? 0.781 -2.263 2.204 1.00 0.00 26 CYS A CA 7
ATOM 2890 C C . CYS A 1 26 ? 0.819 -3.786 2.256 1.00 0.00 26 CYS A C 7
ATOM 2891 O O . CYS A 1 26 ? 0.530 -4.388 3.290 1.00 0.00 26 CYS A O 7
ATOM 2898 N N . SER A 1 27 ? 1.175 -4.402 1.134 1.00 0.00 27 SER A N 7
ATOM 2899 C CA . SER A 1 27 ? 1.248 -5.857 1.052 1.00 0.00 27 SER A CA 7
ATOM 2900 C C . SER A 1 27 ? 2.573 -6.306 0.435 1.00 0.00 27 SER A C 7
ATOM 2901 O O . SER A 1 27 ? 2.930 -5.876 -0.662 1.00 0.00 27 SER A O 7
ATOM 2909 N N . PRO A 1 28 ? 3.324 -7.179 1.135 1.00 0.00 28 PRO A N 7
ATOM 2910 C CA . PRO A 1 28 ? 4.614 -7.684 0.650 1.00 0.00 28 PRO A CA 7
ATOM 2911 C C . PRO A 1 28 ? 4.457 -8.596 -0.562 1.00 0.00 28 PRO A C 7
ATOM 2912 O O . PRO A 1 28 ? 3.447 -9.285 -0.706 1.00 0.00 28 PRO A O 7
ATOM 2923 N N . PHE A 1 29 ? 5.464 -8.597 -1.431 1.00 0.00 29 PHE A N 7
ATOM 2924 C CA . PHE A 1 29 ? 5.439 -9.425 -2.631 1.00 0.00 29 PHE A CA 7
ATOM 2925 C C . PHE A 1 29 ? 6.360 -10.631 -2.480 1.00 0.00 29 PHE A C 7
ATOM 2926 O O . PHE A 1 29 ? 6.225 -11.620 -3.202 1.00 0.00 29 PHE A O 7
ATOM 2943 N N . SER A 1 30 ? 7.294 -10.538 -1.537 1.00 0.00 30 SER A N 7
ATOM 2944 C CA . SER A 1 30 ? 8.245 -11.616 -1.282 1.00 0.00 30 SER A CA 7
ATOM 2945 C C . SER A 1 30 ? 9.071 -11.926 -2.527 1.00 0.00 30 SER A C 7
ATOM 2946 O O . SER A 1 30 ? 10.147 -11.312 -2.690 1.00 0.00 30 SER A O 7
ATOM 2955 N N . VAL A 1 1 ? 11.014 3.995 0.544 1.00 0.00 1 VAL A N 8
ATOM 2956 C CA . VAL A 1 1 ? 9.659 3.640 1.038 1.00 0.00 1 VAL A CA 8
ATOM 2957 C C . VAL A 1 1 ? 8.615 3.789 -0.063 1.00 0.00 1 VAL A C 8
ATOM 2958 O O . VAL A 1 1 ? 8.816 4.528 -1.028 1.00 0.00 1 VAL A O 8
ATOM 2973 N N . ILE A 1 2 ? 7.503 3.077 0.086 1.00 0.00 2 ILE A N 8
ATOM 2974 C CA . ILE A 1 2 ? 6.425 3.120 -0.894 1.00 0.00 2 ILE A CA 8
ATOM 2975 C C . ILE A 1 2 ? 5.388 4.181 -0.530 1.00 0.00 2 ILE A C 8
ATOM 2976 O O . ILE A 1 2 ? 4.901 4.223 0.600 1.00 0.00 2 ILE A O 8
ATOM 2992 N N . HIS A 1 3 ? 5.056 5.039 -1.493 1.00 0.00 3 HIS A N 8
ATOM 2993 C CA . HIS A 1 3 ? 4.079 6.102 -1.270 1.00 0.00 3 HIS A CA 8
ATOM 2994 C C . HIS A 1 3 ? 2.910 5.988 -2.247 1.00 0.00 3 HIS A C 8
ATOM 2995 O O . HIS A 1 3 ? 1.750 6.124 -1.856 1.00 0.00 3 HIS A O 8
ATOM 3010 N N . CYS A 1 4 ? 3.228 5.736 -3.516 1.00 0.00 4 CYS A N 8
ATOM 3011 C CA . CYS A 1 4 ? 2.213 5.598 -4.561 1.00 0.00 4 CYS A CA 8
ATOM 3012 C C . CYS A 1 4 ? 1.360 6.861 -4.684 1.00 0.00 4 CYS A C 8
ATOM 3013 O O . CYS A 1 4 ? 1.695 7.774 -5.439 1.00 0.00 4 CYS A O 8
ATOM 3020 N N . ASP A 1 5 ? 0.254 6.905 -3.943 1.00 0.00 5 ASP A N 8
ATOM 3021 C CA . ASP A 1 5 ? -0.647 8.053 -3.978 1.00 0.00 5 ASP A CA 8
ATOM 3022 C C . ASP A 1 5 ? -0.112 9.197 -3.122 1.00 0.00 5 ASP A C 8
ATOM 3023 O O . ASP A 1 5 ? -0.758 10.237 -2.989 1.00 0.00 5 ASP A O 8
ATOM 3032 N N . ALA A 1 6 ? 1.070 8.996 -2.545 1.00 0.00 6 ALA A N 8
ATOM 3033 C CA . ALA A 1 6 ? 1.698 10.008 -1.700 1.00 0.00 6 ALA A CA 8
ATOM 3034 C C . ALA A 1 6 ? 0.802 10.383 -0.522 1.00 0.00 6 ALA A C 8
ATOM 3035 O O . ALA A 1 6 ? 1.005 11.413 0.120 1.00 0.00 6 ALA A O 8
ATOM 3042 N N . ALA A 1 7 ? -0.188 9.540 -0.243 1.00 0.00 7 ALA A N 8
ATOM 3043 C CA . ALA A 1 7 ? -1.113 9.781 0.858 1.00 0.00 7 ALA A CA 8
ATOM 3044 C C . ALA A 1 7 ? -0.744 8.935 2.072 1.00 0.00 7 ALA A C 8
ATOM 3045 O O . ALA A 1 7 ? -0.878 9.377 3.213 1.00 0.00 7 ALA A O 8
ATOM 3052 N N . THR A 1 8 ? -0.276 7.718 1.814 1.00 0.00 8 THR A N 8
ATOM 3053 C CA . THR A 1 8 ? 0.118 6.806 2.880 1.00 0.00 8 THR A CA 8
ATOM 3054 C C . THR A 1 8 ? 1.550 6.321 2.680 1.00 0.00 8 THR A C 8
ATOM 3055 O O . THR A 1 8 ? 2.085 6.378 1.572 1.00 0.00 8 THR A O 8
ATOM 3066 N N . ILE A 1 9 ? 2.165 5.841 3.756 1.00 0.00 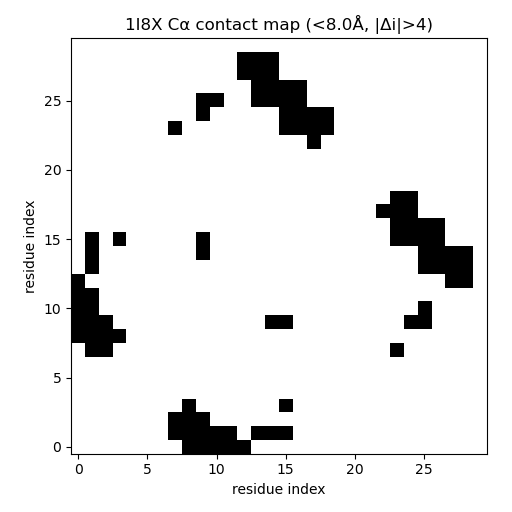9 ILE A N 8
ATOM 3067 C CA . ILE A 1 9 ? 3.534 5.342 3.695 1.00 0.00 9 ILE A CA 8
ATOM 3068 C C . ILE A 1 9 ? 3.572 3.830 3.891 1.00 0.00 9 ILE A C 8
ATOM 3069 O O . ILE A 1 9 ? 2.806 3.276 4.680 1.00 0.00 9 ILE A O 8
ATOM 3085 N N . CYS A 1 10 ? 4.464 3.169 3.161 1.00 0.00 10 CYS A N 8
ATOM 3086 C CA . CYS A 1 10 ? 4.601 1.720 3.243 1.00 0.00 10 CYS A CA 8
ATOM 3087 C C . CYS A 1 10 ? 6.071 1.316 3.337 1.00 0.00 10 CYS A C 8
ATOM 3088 O O . CYS A 1 10 ? 6.954 2.070 2.928 1.00 0.00 10 CYS A O 8
ATOM 3095 N N . PRO A 1 11 ? 6.359 0.114 3.877 1.00 0.00 11 PRO A N 8
ATOM 3096 C CA . PRO A 1 11 ? 7.733 -0.374 4.013 1.00 0.00 11 PRO A CA 8
ATOM 3097 C C . PRO A 1 11 ? 8.304 -0.863 2.686 1.00 0.00 11 PRO A C 8
ATOM 3098 O O . PRO A 1 11 ? 7.599 -1.480 1.888 1.00 0.00 11 PRO A O 8
ATOM 3109 N N . ASP A 1 12 ? 9.583 -0.579 2.458 1.00 0.00 12 ASP A N 8
ATOM 3110 C CA . ASP A 1 12 ? 10.254 -0.986 1.227 1.00 0.00 12 ASP A CA 8
ATOM 3111 C C . ASP A 1 12 ? 10.137 -2.493 1.009 1.00 0.00 12 ASP A C 8
ATOM 3112 O O . ASP A 1 12 ? 10.878 -3.275 1.606 1.00 0.00 12 ASP A O 8
ATOM 3121 N N . GLY A 1 13 ? 9.202 -2.893 0.152 1.00 0.00 13 GLY A N 8
ATOM 3122 C CA . GLY A 1 13 ? 9.005 -4.304 -0.129 1.00 0.00 13 GLY A CA 8
ATOM 3123 C C . GLY A 1 13 ? 7.540 -4.669 -0.263 1.00 0.00 13 GLY A C 8
ATOM 3124 O O . GLY A 1 13 ? 7.204 -5.808 -0.589 1.00 0.00 13 GLY A O 8
ATOM 3128 N N . THR A 1 14 ? 6.667 -3.699 -0.012 1.00 0.00 14 THR A N 8
ATOM 3129 C CA . THR A 1 14 ? 5.229 -3.919 -0.109 1.00 0.00 14 THR A CA 8
ATOM 3130 C C . THR A 1 14 ? 4.633 -3.115 -1.259 1.00 0.00 14 THR A C 8
ATOM 3131 O O . THR A 1 14 ? 5.150 -2.058 -1.622 1.00 0.00 14 THR A O 8
ATOM 3142 N N . THR A 1 15 ? 3.547 -3.623 -1.831 1.00 0.00 15 THR A N 8
ATOM 3143 C CA . THR A 1 15 ? 2.887 -2.949 -2.943 1.00 0.00 15 THR A CA 8
ATOM 3144 C C . THR A 1 15 ? 1.594 -2.277 -2.494 1.00 0.00 15 THR A C 8
ATOM 3145 O O . THR A 1 15 ? 0.960 -2.710 -1.532 1.00 0.00 15 THR A O 8
ATOM 3156 N N . CYS A 1 16 ? 1.208 -1.217 -3.197 1.00 0.00 16 CYS A N 8
ATOM 3157 C CA . CYS A 1 16 ? -0.013 -0.486 -2.872 1.00 0.00 16 CYS A CA 8
ATOM 3158 C C . CYS A 1 16 ? -1.241 -1.255 -3.343 1.00 0.00 16 CYS A C 8
ATOM 3159 O O . CYS A 1 16 ? -1.464 -1.409 -4.544 1.00 0.00 16 CYS A O 8
ATOM 3166 N N . SER A 1 17 ? -2.036 -1.738 -2.393 1.00 0.00 17 SER A N 8
ATOM 3167 C CA . SER A 1 17 ? -3.241 -2.491 -2.722 1.00 0.00 17 SER A CA 8
ATOM 3168 C C . SER A 1 17 ? -4.482 -1.816 -2.151 1.00 0.00 17 SER A C 8
ATOM 3169 O O . SER A 1 17 ? -4.456 -1.284 -1.041 1.00 0.00 17 SER A O 8
ATOM 3177 N N . LEU A 1 18 ? -5.569 -1.844 -2.916 1.00 0.00 18 LEU A N 8
ATOM 3178 C CA . LEU A 1 18 ? -6.822 -1.238 -2.485 1.00 0.00 18 LEU A CA 8
ATOM 3179 C C . LEU A 1 18 ? -7.755 -2.287 -1.894 1.00 0.00 18 LEU A C 8
ATOM 3180 O O . LEU A 1 18 ? -8.053 -3.299 -2.528 1.00 0.00 18 LEU A O 8
ATOM 3196 N N . SER A 1 19 ? -8.212 -2.035 -0.673 1.00 0.00 19 SER A N 8
ATOM 3197 C CA . SER A 1 19 ? -9.110 -2.950 0.017 1.00 0.00 19 SER A CA 8
ATOM 3198 C C . SER A 1 19 ? -10.539 -2.815 -0.517 1.00 0.00 19 SER A C 8
ATOM 3199 O O . SER A 1 19 ? -10.860 -1.837 -1.191 1.00 0.00 19 SER A O 8
ATOM 3207 N N . PRO A 1 20 ? -11.418 -3.799 -0.229 1.00 0.00 20 PRO A N 8
ATOM 3208 C CA . PRO A 1 20 ? -12.813 -3.779 -0.691 1.00 0.00 20 PRO A CA 8
ATOM 3209 C C . PRO A 1 20 ? -13.547 -2.502 -0.292 1.00 0.00 20 PRO A C 8
ATOM 3210 O O . PRO A 1 20 ? -14.646 -2.230 -0.777 1.00 0.00 20 PRO A O 8
ATOM 3221 N N . TYR A 1 21 ? -12.939 -1.726 0.599 1.00 0.00 21 TYR A N 8
ATOM 3222 C CA . TYR A 1 21 ? -13.541 -0.484 1.070 1.00 0.00 21 TYR A CA 8
ATOM 3223 C C . TYR A 1 21 ? -12.677 0.719 0.699 1.00 0.00 21 TYR A C 8
ATOM 3224 O O . TYR A 1 21 ? -12.665 1.728 1.405 1.00 0.00 21 TYR A O 8
ATOM 3242 N N . GLY A 1 22 ? -11.959 0.605 -0.416 1.00 0.00 22 GLY A N 8
ATOM 3243 C CA . GLY A 1 22 ? -11.102 1.688 -0.866 1.00 0.00 22 GLY A CA 8
ATOM 3244 C C . GLY A 1 22 ? -10.081 2.094 0.178 1.00 0.00 22 GLY A C 8
ATOM 3245 O O . GLY A 1 22 ? -9.922 3.278 0.473 1.00 0.00 22 GLY A O 8
ATOM 3249 N N . VAL A 1 23 ? -9.387 1.108 0.737 1.00 0.00 23 VAL A N 8
ATOM 3250 C CA . VAL A 1 23 ? -8.375 1.366 1.755 1.00 0.00 23 VAL A CA 8
ATOM 3251 C C . VAL A 1 23 ? -6.982 1.019 1.243 1.00 0.00 23 VAL A C 8
ATOM 3252 O O . VAL A 1 23 ? -6.696 -0.136 0.928 1.00 0.00 23 VAL A O 8
ATOM 3265 N N . TRP A 1 24 ? -6.120 2.027 1.160 1.00 0.00 24 TRP A N 8
ATOM 3266 C CA . TRP A 1 24 ? -4.756 1.830 0.682 1.00 0.00 24 TRP A CA 8
ATOM 3267 C C . TRP A 1 24 ? -3.887 1.172 1.749 1.00 0.00 24 TRP A C 8
ATOM 3268 O O . TRP A 1 24 ? -3.480 1.816 2.717 1.00 0.00 24 TRP A O 8
ATOM 3289 N N . TYR A 1 25 ? -3.602 -0.114 1.562 1.00 0.00 25 TYR A N 8
ATOM 3290 C CA . TYR A 1 25 ? -2.774 -0.858 2.504 1.00 0.00 25 TYR A CA 8
ATOM 3291 C C . TYR A 1 25 ? -1.570 -1.476 1.798 1.00 0.00 25 TYR A C 8
ATOM 3292 O O . TYR A 1 25 ? -1.592 -1.694 0.584 1.00 0.00 25 TYR A O 8
ATOM 3310 N N . CYS A 1 26 ? -0.520 -1.747 2.567 1.00 0.00 26 CYS A N 8
ATOM 3311 C CA . CYS A 1 26 ? 0.701 -2.331 2.023 1.00 0.00 26 CYS A CA 8
ATOM 3312 C C . CYS A 1 26 ? 0.628 -3.854 2.014 1.00 0.00 26 CYS A C 8
ATOM 3313 O O . CYS A 1 26 ? 0.697 -4.496 3.063 1.00 0.00 26 CYS A O 8
ATOM 3320 N N . SER A 1 27 ? 0.493 -4.425 0.821 1.00 0.00 27 SER A N 8
ATOM 3321 C CA . SER A 1 27 ? 0.417 -5.873 0.667 1.00 0.00 27 SER A CA 8
ATOM 3322 C C . SER A 1 27 ? 1.798 -6.456 0.366 1.00 0.00 27 SER A C 8
ATOM 3323 O O . SER A 1 27 ? 2.401 -6.138 -0.659 1.00 0.00 27 SER A O 8
ATOM 3331 N N . PRO A 1 28 ? 2.323 -7.318 1.259 1.00 0.00 28 PRO A N 8
ATOM 3332 C CA . PRO A 1 28 ? 3.640 -7.936 1.076 1.00 0.00 28 PRO A CA 8
ATOM 3333 C C . PRO A 1 28 ? 3.645 -8.979 -0.035 1.00 0.00 28 PRO A C 8
ATOM 3334 O O . PRO A 1 28 ? 2.824 -9.897 -0.043 1.00 0.00 28 PRO A O 8
ATOM 3345 N N . PHE A 1 29 ? 4.577 -8.833 -0.971 1.00 0.00 29 PHE A N 8
ATOM 3346 C CA . PHE A 1 29 ? 4.692 -9.762 -2.088 1.00 0.00 29 PHE A CA 8
ATOM 3347 C C . PHE A 1 29 ? 6.052 -10.451 -2.088 1.00 0.00 29 PHE A C 8
ATOM 3348 O O . PHE A 1 29 ? 6.217 -11.522 -2.672 1.00 0.00 29 PHE A O 8
ATOM 3365 N N . SER A 1 30 ? 7.024 -9.828 -1.428 1.00 0.00 30 SER A N 8
ATOM 3366 C CA . SER A 1 30 ? 8.372 -10.380 -1.350 1.00 0.00 30 SER A CA 8
ATOM 3367 C C . SER A 1 30 ? 8.525 -11.269 -0.120 1.00 0.00 30 SER A C 8
ATOM 3368 O O . SER A 1 30 ? 8.749 -12.485 -0.294 1.00 0.00 30 SER A O 8
ATOM 3377 N N . VAL A 1 1 ? 10.305 4.479 0.812 1.00 0.00 1 VAL A N 9
ATOM 3378 C CA . VAL A 1 1 ? 8.931 3.988 1.092 1.00 0.00 1 VAL A CA 9
ATOM 3379 C C . VAL A 1 1 ? 8.018 4.192 -0.112 1.00 0.00 1 VAL A C 9
ATOM 3380 O O . VAL A 1 1 ? 8.219 5.110 -0.908 1.00 0.00 1 VAL A O 9
ATOM 3395 N N . ILE A 1 2 ? 7.015 3.329 -0.240 1.00 0.00 2 ILE A N 9
ATOM 3396 C CA . ILE A 1 2 ? 6.070 3.410 -1.345 1.00 0.00 2 ILE A CA 9
ATOM 3397 C C . ILE A 1 2 ? 4.952 4.402 -1.040 1.00 0.00 2 ILE A C 9
ATOM 3398 O O . ILE A 1 2 ? 4.175 4.209 -0.104 1.00 0.00 2 ILE A O 9
ATOM 3414 N N . HIS A 1 3 ? 4.877 5.465 -1.837 1.00 0.00 3 HIS A N 9
ATOM 3415 C CA . HIS A 1 3 ? 3.855 6.490 -1.653 1.00 0.00 3 HIS A CA 9
ATOM 3416 C C . HIS A 1 3 ? 2.640 6.215 -2.532 1.00 0.00 3 HIS A C 9
ATOM 3417 O O . HIS A 1 3 ? 1.503 6.247 -2.059 1.00 0.00 3 HIS A O 9
ATOM 3432 N N . CYS A 1 4 ? 2.893 5.947 -3.813 1.00 0.00 4 CYS A N 9
ATOM 3433 C CA . CYS A 1 4 ? 1.828 5.665 -4.774 1.00 0.00 4 CYS A CA 9
ATOM 3434 C C . CYS A 1 4 ? 0.912 6.875 -4.955 1.00 0.00 4 CYS A C 9
ATOM 3435 O O . CYS A 1 4 ? 1.091 7.665 -5.883 1.00 0.00 4 CYS A O 9
ATOM 3442 N N . ASP A 1 5 ? -0.069 7.013 -4.068 1.00 0.00 5 ASP A N 9
ATOM 3443 C CA . ASP A 1 5 ? -1.010 8.126 -4.136 1.00 0.00 5 ASP A CA 9
ATOM 3444 C C . ASP A 1 5 ? -0.466 9.352 -3.409 1.00 0.00 5 ASP A C 9
ATOM 3445 O O . ASP A 1 5 ? -1.183 10.332 -3.206 1.00 0.00 5 ASP A O 9
ATOM 3454 N N . ALA A 1 6 ? 0.807 9.289 -3.022 1.00 0.00 6 ALA A N 9
ATOM 3455 C CA . ALA A 1 6 ? 1.455 10.393 -2.319 1.00 0.00 6 ALA A CA 9
ATOM 3456 C C . ALA A 1 6 ? 0.676 10.784 -1.067 1.00 0.00 6 ALA A C 9
ATOM 3457 O O . ALA A 1 6 ? 0.699 11.941 -0.645 1.00 0.00 6 ALA A O 9
ATOM 3464 N N . ALA A 1 7 ? -0.013 9.813 -0.476 1.00 0.00 7 ALA A N 9
ATOM 3465 C CA . ALA A 1 7 ? -0.800 10.057 0.727 1.00 0.00 7 ALA A CA 9
ATOM 3466 C C . ALA A 1 7 ? -0.620 8.934 1.742 1.00 0.00 7 ALA A C 9
ATOM 3467 O O . ALA A 1 7 ? -0.685 9.161 2.950 1.00 0.00 7 ALA A O 9
ATOM 3474 N N . THR A 1 8 ? -0.395 7.721 1.244 1.00 0.00 8 THR A N 9
ATOM 3475 C CA . THR A 1 8 ? -0.207 6.561 2.107 1.00 0.00 8 THR A CA 9
ATOM 3476 C C . THR A 1 8 ? 1.223 6.038 2.027 1.00 0.00 8 THR A C 9
ATOM 3477 O O . THR A 1 8 ? 1.683 5.623 0.963 1.00 0.00 8 THR A O 9
ATOM 3488 N N . ILE A 1 9 ? 1.919 6.058 3.159 1.00 0.00 9 ILE A N 9
ATOM 3489 C CA . ILE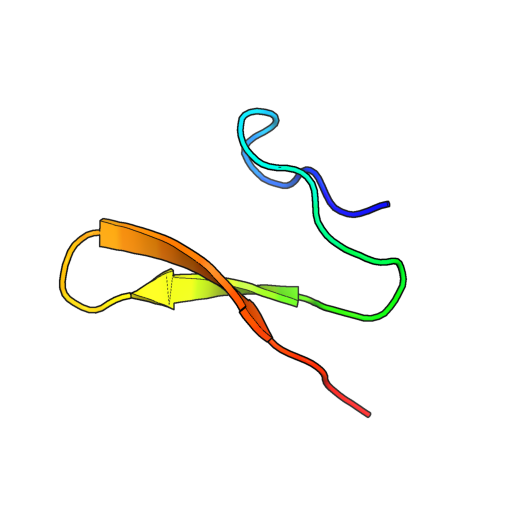 A 1 9 ? 3.296 5.581 3.219 1.00 0.00 9 ILE A CA 9
ATOM 3490 C C . ILE A 1 9 ? 3.340 4.087 3.520 1.00 0.00 9 ILE A C 9
ATOM 3491 O O . ILE A 1 9 ? 2.535 3.578 4.301 1.00 0.00 9 ILE A O 9
ATOM 3507 N N . CYS A 1 10 ? 4.279 3.388 2.890 1.00 0.00 10 CYS A N 9
ATOM 3508 C CA . CYS A 1 10 ? 4.420 1.950 3.086 1.00 0.00 10 CYS A CA 9
ATOM 3509 C C . CYS A 1 10 ? 5.632 1.622 3.961 1.00 0.00 10 CYS A C 9
ATOM 3510 O O . CYS A 1 10 ? 6.599 2.381 4.002 1.00 0.00 10 CYS A O 9
ATOM 3517 N N . PRO A 1 11 ? 5.590 0.482 4.682 1.00 0.00 11 PRO A N 9
ATOM 3518 C CA . PRO A 1 11 ? 6.682 0.052 5.569 1.00 0.00 11 PRO A CA 9
ATOM 3519 C C . PRO A 1 11 ? 7.901 -0.461 4.807 1.00 0.00 11 PRO A C 9
ATOM 3520 O O . PRO A 1 11 ? 8.737 -1.170 5.371 1.00 0.00 11 PRO A O 9
ATOM 3531 N N . ASP A 1 12 ? 7.988 -0.108 3.528 1.00 0.00 12 ASP A N 9
ATOM 3532 C CA . ASP A 1 12 ? 9.096 -0.531 2.672 1.00 0.00 12 ASP A CA 9
ATOM 3533 C C . ASP A 1 12 ? 9.025 -2.027 2.384 1.00 0.00 12 ASP A C 9
ATOM 3534 O O . ASP A 1 12 ? 8.731 -2.829 3.272 1.00 0.00 12 ASP A O 9
ATOM 3543 N N . GLY A 1 13 ? 9.292 -2.394 1.135 1.00 0.00 13 GLY A N 9
ATOM 3544 C CA . GLY A 1 13 ? 9.250 -3.791 0.746 1.00 0.00 13 GLY A CA 9
ATOM 3545 C C . GLY A 1 13 ? 7.833 -4.285 0.539 1.00 0.00 13 GLY A C 9
ATOM 3546 O O . GLY A 1 13 ? 7.568 -5.485 0.616 1.00 0.00 13 GLY A O 9
ATOM 3550 N N . THR A 1 14 ? 6.921 -3.353 0.279 1.00 0.00 14 THR A N 9
ATOM 3551 C CA . THR A 1 14 ? 5.519 -3.690 0.064 1.00 0.00 14 THR A CA 9
ATOM 3552 C C . THR A 1 14 ? 4.991 -3.059 -1.221 1.00 0.00 14 THR A C 9
ATOM 3553 O O . THR A 1 14 ? 5.690 -2.289 -1.879 1.00 0.00 14 THR A O 9
ATOM 3564 N N . THR A 1 15 ? 3.749 -3.387 -1.567 1.00 0.00 15 THR A N 9
ATOM 3565 C CA . THR A 1 15 ? 3.121 -2.850 -2.768 1.00 0.00 15 THR A CA 9
ATOM 3566 C C . THR A 1 15 ? 1.754 -2.253 -2.450 1.00 0.00 15 THR A C 9
ATOM 3567 O O . THR A 1 15 ? 1.096 -2.661 -1.492 1.00 0.00 15 THR A O 9
ATOM 3578 N N . CYS A 1 16 ? 1.337 -1.282 -3.258 1.00 0.00 16 CYS A N 9
ATOM 3579 C CA . CYS A 1 16 ? 0.051 -0.622 -3.064 1.00 0.00 16 CYS A CA 9
ATOM 3580 C C . CYS A 1 16 ? -1.103 -1.539 -3.455 1.00 0.00 16 CYS A C 9
ATOM 3581 O O . CYS A 1 16 ? -1.281 -1.864 -4.629 1.00 0.00 16 CYS A O 9
ATOM 3588 N N . SER A 1 17 ? -1.885 -1.948 -2.462 1.00 0.00 17 SER A N 9
ATOM 3589 C CA . SER A 1 17 ? -3.028 -2.824 -2.694 1.00 0.00 17 SER A CA 9
ATOM 3590 C C . SER A 1 17 ? -4.291 -2.236 -2.074 1.00 0.00 17 SER A C 9
ATOM 3591 O O . SER A 1 17 ? -4.265 -1.730 -0.951 1.00 0.00 17 SER A O 9
ATOM 3599 N N . LEU A 1 18 ? -5.394 -2.303 -2.812 1.00 0.00 18 LEU A N 9
ATOM 3600 C CA . LEU A 1 18 ? -6.665 -1.775 -2.332 1.00 0.00 18 LEU A CA 9
ATOM 3601 C C . LEU A 1 18 ? -7.468 -2.851 -1.610 1.00 0.00 18 LEU A C 9
ATOM 3602 O O . LEU A 1 18 ? -7.355 -4.038 -1.917 1.00 0.00 18 LEU A O 9
ATOM 3618 N N . SER A 1 19 ? -8.275 -2.423 -0.646 1.00 0.00 19 SER A N 9
ATOM 3619 C CA . SER A 1 19 ? -9.100 -3.341 0.131 1.00 0.00 19 SER A CA 9
ATOM 3620 C C . SER A 1 19 ? -10.499 -3.459 -0.475 1.00 0.00 19 SER A C 9
ATOM 3621 O O . SER A 1 19 ? -10.915 -2.602 -1.255 1.00 0.00 19 SER A O 9
ATOM 3629 N N . PRO A 1 20 ? -11.249 -4.526 -0.128 1.00 0.00 20 PRO A N 9
ATOM 3630 C CA . PRO A 1 20 ? -12.607 -4.741 -0.648 1.00 0.00 20 PRO A CA 9
ATOM 3631 C C . PRO A 1 20 ? -13.530 -3.556 -0.379 1.00 0.00 20 PRO A C 9
ATOM 3632 O O . PRO A 1 20 ? -14.614 -3.459 -0.956 1.00 0.00 20 PRO A O 9
ATOM 3643 N N . TYR A 1 21 ? -13.097 -2.660 0.502 1.00 0.00 21 TYR A N 9
ATOM 3644 C CA . TYR A 1 21 ? -13.888 -1.484 0.852 1.00 0.00 21 TYR A CA 9
ATOM 3645 C C . TYR A 1 21 ? -13.345 -0.238 0.158 1.00 0.00 21 TYR A C 9
ATOM 3646 O O . TYR A 1 21 ? -14.062 0.747 -0.020 1.00 0.00 21 TYR A O 9
ATOM 3664 N N . GLY A 1 22 ? -12.075 -0.292 -0.235 1.00 0.00 22 GLY A N 9
ATOM 3665 C CA . GLY A 1 22 ? -11.455 0.835 -0.909 1.00 0.00 22 GLY A CA 9
ATOM 3666 C C . GLY A 1 22 ? -10.361 1.479 -0.082 1.00 0.00 22 GLY A C 9
ATOM 3667 O O . GLY A 1 22 ? -10.099 2.675 -0.213 1.00 0.00 22 GLY A O 9
ATOM 3671 N N . VAL A 1 23 ? -9.719 0.685 0.770 1.00 0.00 23 VAL A N 9
ATOM 3672 C CA . VAL A 1 23 ? -8.646 1.186 1.617 1.00 0.00 23 VAL A CA 9
ATOM 3673 C C . VAL A 1 23 ? -7.283 0.899 0.997 1.00 0.00 23 VAL A C 9
ATOM 3674 O O . VAL A 1 23 ? -7.061 -0.171 0.430 1.00 0.00 23 VAL A O 9
ATOM 3687 N N . TRP A 1 24 ? -6.377 1.863 1.104 1.00 0.00 24 TRP A N 9
ATOM 3688 C CA . TRP A 1 24 ? -5.038 1.718 0.548 1.00 0.00 24 TRP A CA 9
ATOM 3689 C C . TRP A 1 24 ? -4.063 1.175 1.588 1.00 0.00 24 TRP A C 9
ATOM 3690 O O . TRP A 1 24 ? -3.608 1.907 2.468 1.00 0.00 24 TRP A O 9
ATOM 3711 N N . TYR A 1 25 ? -3.737 -0.110 1.473 1.00 0.00 25 TYR A N 9
ATOM 3712 C CA . TYR A 1 25 ? -2.806 -0.748 2.395 1.00 0.00 25 TYR A CA 9
ATOM 3713 C C . TYR A 1 25 ? -1.595 -1.285 1.638 1.00 0.00 25 TYR A C 9
ATOM 3714 O O . TYR A 1 25 ? -1.598 -1.336 0.409 1.00 0.00 25 TYR A O 9
ATOM 3732 N N . CYS A 1 26 ? -0.559 -1.676 2.372 1.00 0.00 26 CYS A N 9
ATOM 3733 C CA . CYS A 1 26 ? 0.656 -2.196 1.753 1.00 0.00 26 CYS A CA 9
ATOM 3734 C C . CYS A 1 26 ? 0.788 -3.700 1.962 1.00 0.00 26 CYS A C 9
ATOM 3735 O O . CYS A 1 26 ? 0.526 -4.213 3.050 1.00 0.00 26 CYS A O 9
ATOM 3742 N N . SER A 1 27 ? 1.204 -4.400 0.910 1.00 0.00 27 SER A N 9
ATOM 3743 C CA . SER A 1 27 ? 1.381 -5.847 0.971 1.00 0.00 27 SER A CA 9
ATOM 3744 C C . SER A 1 27 ? 2.793 -6.238 0.531 1.00 0.00 27 SER A C 9
ATOM 3745 O O . SER A 1 27 ? 3.188 -5.976 -0.605 1.00 0.00 27 SER A O 9
ATOM 3753 N N . PRO A 1 28 ? 3.580 -6.869 1.426 1.00 0.00 28 PRO A N 9
ATOM 3754 C CA . PRO A 1 28 ? 4.952 -7.288 1.115 1.00 0.00 28 PRO A CA 9
ATOM 3755 C C . PRO A 1 28 ? 4.998 -8.369 0.039 1.00 0.00 28 PRO A C 9
ATOM 3756 O O . PRO A 1 28 ? 4.226 -9.327 0.078 1.00 0.00 28 PRO A O 9
ATOM 3767 N N . PHE A 1 29 ? 5.908 -8.211 -0.919 1.00 0.00 29 PHE A N 9
ATOM 3768 C CA . PHE A 1 29 ? 6.050 -9.179 -2.002 1.00 0.00 29 PHE A CA 9
ATOM 3769 C C . PHE A 1 29 ? 7.440 -9.808 -1.996 1.00 0.00 29 PHE A C 9
ATOM 3770 O O . PHE A 1 29 ? 8.344 -9.333 -1.307 1.00 0.00 29 PHE A O 9
ATOM 3787 N N . SER A 1 30 ? 7.599 -10.878 -2.771 1.00 0.00 30 SER A N 9
ATOM 3788 C CA . SER A 1 30 ? 8.874 -11.584 -2.865 1.00 0.00 30 SER A CA 9
ATOM 3789 C C . SER A 1 30 ? 9.358 -12.028 -1.488 1.00 0.00 30 SER A C 9
ATOM 3790 O O . SER A 1 30 ? 8.936 -13.114 -1.036 1.00 0.00 30 SER A O 9
ATOM 3799 N N . VAL A 1 1 ? 10.667 4.398 1.016 1.00 0.00 1 VAL A N 10
ATOM 3800 C CA . VAL A 1 1 ? 9.300 3.994 1.435 1.00 0.00 1 VAL A CA 10
ATOM 3801 C C . VAL A 1 1 ? 8.291 4.230 0.317 1.00 0.00 1 VAL A C 10
ATOM 3802 O O . VAL A 1 1 ? 8.401 5.197 -0.438 1.00 0.00 1 VAL A O 10
ATOM 3817 N N . ILE A 1 2 ? 7.309 3.340 0.214 1.00 0.00 2 ILE A N 10
ATOM 3818 C CA . ILE A 1 2 ? 6.281 3.450 -0.814 1.00 0.00 2 ILE A CA 10
ATOM 3819 C C . ILE A 1 2 ? 5.234 4.494 -0.439 1.00 0.00 2 ILE A C 10
ATOM 3820 O O . ILE A 1 2 ? 4.796 4.563 0.709 1.00 0.00 2 ILE A O 10
ATOM 3836 N N . HIS A 1 3 ? 4.839 5.305 -1.416 1.00 0.00 3 HIS A N 10
ATOM 3837 C CA . HIS A 1 3 ? 3.844 6.348 -1.190 1.00 0.00 3 HIS A CA 10
ATOM 3838 C C . HIS A 1 3 ? 2.635 6.151 -2.099 1.00 0.00 3 HIS A C 10
ATOM 3839 O O . HIS A 1 3 ? 1.492 6.208 -1.646 1.00 0.00 3 HIS A O 10
ATOM 3854 N N . CYS A 1 4 ? 2.902 5.916 -3.383 1.00 0.00 4 CYS A N 10
ATOM 3855 C CA . CYS A 1 4 ? 1.845 5.704 -4.371 1.00 0.00 4 CYS A CA 10
ATOM 3856 C C . CYS A 1 4 ? 0.935 6.926 -4.484 1.00 0.00 4 CYS A C 10
ATOM 3857 O O . CYS A 1 4 ? 1.157 7.798 -5.324 1.00 0.00 4 CYS A O 10
ATOM 3864 N N . ASP A 1 5 ? -0.089 6.982 -3.637 1.00 0.00 5 ASP A N 10
ATOM 3865 C CA . ASP A 1 5 ? -1.030 8.097 -3.647 1.00 0.00 5 ASP A CA 10
ATOM 3866 C C . ASP A 1 5 ? -0.415 9.337 -3.007 1.00 0.00 5 ASP A C 10
ATOM 3867 O O . ASP A 1 5 ? -1.059 10.383 -2.917 1.00 0.00 5 ASP A O 10
ATOM 3876 N N . ALA A 1 6 ? 0.833 9.209 -2.559 1.00 0.00 6 ALA A N 10
ATOM 3877 C CA . ALA A 1 6 ? 1.539 10.314 -1.921 1.00 0.00 6 ALA A CA 10
ATOM 3878 C C . ALA A 1 6 ? 0.798 10.790 -0.676 1.00 0.00 6 ALA A C 10
ATOM 3879 O O . ALA A 1 6 ? 0.962 11.930 -0.240 1.00 0.00 6 ALA A O 10
ATOM 3886 N N . ALA A 1 7 ? -0.018 9.906 -0.109 1.00 0.00 7 ALA A N 10
ATOM 3887 C CA . ALA A 1 7 ? -0.788 10.227 1.085 1.00 0.00 7 ALA A CA 10
ATOM 3888 C C . ALA A 1 7 ? -0.439 9.281 2.229 1.00 0.00 7 ALA A C 10
ATOM 3889 O O . ALA A 1 7 ? -0.239 9.710 3.365 1.00 0.00 7 ALA A O 10
ATOM 3896 N N . THR A 1 8 ? -0.365 7.990 1.918 1.00 0.00 8 THR A N 10
ATOM 3897 C CA . THR A 1 8 ? -0.037 6.979 2.915 1.00 0.00 8 THR A CA 10
ATOM 3898 C C . THR A 1 8 ? 1.402 6.497 2.750 1.00 0.00 8 THR A C 10
ATOM 3899 O O . THR A 1 8 ? 1.953 6.529 1.649 1.00 0.00 8 THR A O 10
ATOM 3910 N N . ILE A 1 9 ? 2.004 6.048 3.847 1.00 0.00 9 ILE A N 10
ATOM 3911 C CA . ILE A 1 9 ? 3.377 5.555 3.816 1.00 0.00 9 ILE A CA 10
ATOM 3912 C C . ILE A 1 9 ? 3.418 4.051 4.061 1.00 0.00 9 ILE A C 10
ATOM 3913 O O . ILE A 1 9 ? 2.723 3.536 4.937 1.00 0.00 9 ILE A O 10
ATOM 3929 N N . CYS A 1 10 ? 4.228 3.351 3.274 1.00 0.00 10 CYS A N 10
ATOM 3930 C CA . CYS A 1 10 ? 4.351 1.903 3.395 1.00 0.00 10 CYS A CA 10
ATOM 3931 C C . CYS A 1 10 ? 5.813 1.467 3.296 1.00 0.00 10 CYS A C 10
ATOM 3932 O O . CYS A 1 10 ? 6.658 2.223 2.816 1.00 0.00 10 CYS A O 10
ATOM 3939 N N . PRO A 1 11 ? 6.138 0.237 3.747 1.00 0.00 11 PRO A N 10
ATOM 3940 C CA . PRO A 1 11 ? 7.511 -0.276 3.693 1.00 0.00 11 PRO A CA 10
ATOM 3941 C C . PRO A 1 11 ? 7.986 -0.482 2.259 1.00 0.00 11 PRO A C 10
ATOM 3942 O O . PRO A 1 11 ? 7.195 -0.812 1.375 1.00 0.00 11 PRO A O 10
ATOM 3953 N N . ASP A 1 12 ? 9.281 -0.279 2.034 1.00 0.00 12 ASP A N 10
ATOM 3954 C CA . ASP A 1 12 ? 9.862 -0.433 0.704 1.00 0.00 12 ASP A CA 10
ATOM 3955 C C . ASP A 1 12 ? 9.761 -1.877 0.215 1.00 0.00 12 ASP A C 10
ATOM 3956 O O . ASP A 1 12 ? 10.070 -2.171 -0.940 1.00 0.00 12 ASP A O 10
ATOM 3965 N N . GLY A 1 13 ? 9.329 -2.774 1.097 1.00 0.00 13 GLY A N 10
ATOM 3966 C CA . GLY A 1 13 ? 9.200 -4.172 0.729 1.00 0.00 13 GLY A CA 10
ATOM 3967 C C . GLY A 1 13 ? 7.759 -4.592 0.507 1.00 0.00 13 GLY A C 10
ATOM 3968 O O . GLY A 1 13 ? 7.414 -5.760 0.685 1.00 0.00 13 GLY A O 10
ATOM 3972 N N . THR A 1 14 ? 6.915 -3.640 0.114 1.00 0.00 14 THR A N 10
ATOM 3973 C CA . THR A 1 14 ? 5.504 -3.923 -0.134 1.00 0.00 14 THR A CA 10
ATOM 3974 C C . THR A 1 14 ? 4.981 -3.125 -1.322 1.00 0.00 14 THR A C 10
ATOM 3975 O O . THR A 1 14 ? 5.684 -2.277 -1.873 1.00 0.00 14 THR A O 10
ATOM 3986 N N . THR A 1 15 ? 3.739 -3.402 -1.712 1.00 0.00 15 THR A N 10
ATOM 3987 C CA . THR A 1 15 ? 3.117 -2.711 -2.835 1.00 0.00 15 THR A CA 10
ATOM 3988 C C . THR A 1 15 ? 1.777 -2.104 -2.430 1.00 0.00 15 THR A C 10
ATOM 3989 O O . THR A 1 15 ? 1.176 -2.511 -1.435 1.00 0.00 15 THR A O 10
ATOM 4000 N N . CYS A 1 16 ? 1.314 -1.129 -3.206 1.00 0.00 16 CYS A N 10
ATOM 4001 C CA . CYS A 1 16 ? 0.043 -0.471 -2.926 1.00 0.00 16 CYS A CA 10
ATOM 4002 C C . CYS A 1 16 ? -1.126 -1.382 -3.283 1.00 0.00 16 CYS A C 10
ATOM 4003 O O . CYS A 1 16 ? -1.366 -1.667 -4.456 1.00 0.00 16 CYS A O 10
ATOM 4010 N N . SER A 1 17 ? -1.847 -1.840 -2.264 1.00 0.00 17 SER A N 10
ATOM 4011 C CA . SER A 1 17 ? -2.989 -2.723 -2.476 1.00 0.00 17 SER A CA 10
ATOM 4012 C C . SER A 1 17 ? -4.284 -2.064 -2.012 1.00 0.00 17 SER A C 10
ATOM 4013 O O . SER A 1 17 ? -4.334 -1.456 -0.942 1.00 0.00 17 SER A O 10
ATOM 4021 N N . LEU A 1 18 ? -5.330 -2.193 -2.824 1.00 0.00 18 LEU A N 10
ATOM 4022 C CA . LEU A 1 18 ? -6.627 -1.612 -2.497 1.00 0.00 18 LEU A CA 10
ATOM 4023 C C . LEU A 1 18 ? -7.556 -2.659 -1.891 1.00 0.00 18 LEU A C 10
ATOM 4024 O O . LEU A 1 18 ? -7.791 -3.714 -2.480 1.00 0.00 18 LEU A O 10
ATOM 4040 N N . SER A 1 19 ? -8.080 -2.355 -0.709 1.00 0.00 19 SER A N 10
ATOM 4041 C CA . SER A 1 19 ? -8.985 -3.259 -0.010 1.00 0.00 19 SER A CA 10
ATOM 4042 C C . SER A 1 19 ? -10.407 -3.138 -0.564 1.00 0.00 19 SER A C 10
ATOM 4043 O O . SER A 1 19 ? -10.722 -2.174 -1.261 1.00 0.00 19 SER A O 10
ATOM 4051 N N . PRO A 1 20 ? -11.288 -4.120 -0.268 1.00 0.00 20 PRO A N 10
ATOM 4052 C CA . PRO A 1 20 ? -12.678 -4.113 -0.746 1.00 0.00 20 PRO A CA 10
ATOM 4053 C C . PRO A 1 20 ? -13.417 -2.826 -0.389 1.00 0.00 20 PRO A C 10
ATOM 4054 O O . PRO A 1 20 ? -14.508 -2.566 -0.897 1.00 0.00 20 PRO A O 10
ATOM 4065 N N . TYR A 1 21 ? -12.821 -2.030 0.493 1.00 0.00 21 TYR A N 10
ATOM 4066 C CA . TYR A 1 21 ? -13.428 -0.777 0.923 1.00 0.00 21 TYR A CA 10
ATOM 4067 C C . TYR A 1 21 ? -12.564 0.414 0.519 1.00 0.00 21 TYR A C 10
ATOM 4068 O O . TYR A 1 21 ? -12.521 1.428 1.217 1.00 0.00 21 TYR A O 10
ATOM 4086 N N . GLY A 1 22 ? -11.879 0.282 -0.615 1.00 0.00 22 GLY A N 10
ATOM 4087 C CA . GLY A 1 22 ? -11.023 1.350 -1.102 1.00 0.00 22 GLY A CA 10
ATOM 4088 C C . GLY A 1 22 ? -10.002 1.793 -0.072 1.00 0.00 22 GLY A C 10
ATOM 4089 O O . GLY A 1 22 ? -9.930 2.972 0.274 1.00 0.00 22 GLY A O 10
ATOM 4093 N N . VAL A 1 23 ? -9.214 0.843 0.424 1.00 0.00 23 VAL A N 10
ATOM 4094 C CA . VAL A 1 23 ? -8.197 1.139 1.425 1.00 0.00 23 VAL A CA 10
ATOM 4095 C C . VAL A 1 23 ? -6.795 0.871 0.888 1.00 0.00 23 VAL A C 10
ATOM 4096 O O . VAL A 1 23 ? -6.490 -0.237 0.445 1.00 0.00 23 VAL A O 10
ATOM 4109 N N . TRP A 1 24 ? -5.945 1.892 0.934 1.00 0.00 24 TRP A N 10
ATOM 4110 C CA . TRP A 1 24 ? -4.573 1.768 0.456 1.00 0.00 24 TRP A CA 10
ATOM 4111 C C . TRP A 1 24 ? -3.669 1.209 1.548 1.00 0.00 24 TRP A C 10
ATOM 4112 O O . TRP A 1 24 ? -3.136 1.957 2.369 1.00 0.00 24 TRP A O 10
ATOM 4133 N N . TYR A 1 25 ? -3.500 -0.109 1.552 1.00 0.00 25 TYR A N 10
ATOM 4134 C CA . TYR A 1 25 ? -2.657 -0.763 2.546 1.00 0.00 25 TYR A CA 10
ATOM 4135 C C . TYR A 1 25 ? -1.425 -1.387 1.895 1.00 0.00 25 TYR A C 10
ATOM 4136 O O . TYR A 1 25 ? -1.387 -1.590 0.680 1.00 0.00 25 TYR A O 10
ATOM 4154 N N . CYS A 1 26 ? -0.419 -1.682 2.714 1.00 0.00 26 CYS A N 10
ATOM 4155 C CA . CYS A 1 26 ? 0.822 -2.276 2.228 1.00 0.00 26 CYS A CA 10
ATOM 4156 C C . CYS A 1 26 ? 0.705 -3.793 2.135 1.00 0.00 26 CYS A C 10
ATOM 4157 O O . CYS A 1 26 ? 0.468 -4.470 3.135 1.00 0.00 26 CYS A O 10
ATOM 4164 N N . SER A 1 27 ? 0.872 -4.319 0.925 1.00 0.00 27 SER A N 10
ATOM 4165 C CA . SER A 1 27 ? 0.785 -5.756 0.697 1.00 0.00 27 SER A CA 10
ATOM 4166 C C . SER A 1 27 ? 2.155 -6.336 0.340 1.00 0.00 27 SER A C 10
ATOM 4167 O O . SER A 1 27 ? 2.734 -5.986 -0.690 1.00 0.00 27 SER A O 10
ATOM 4175 N N . PRO A 1 28 ? 2.697 -7.230 1.192 1.00 0.00 28 PRO A N 10
ATOM 4176 C CA . PRO A 1 28 ? 4.003 -7.854 0.964 1.00 0.00 28 PRO A CA 10
ATOM 4177 C C . PRO A 1 28 ? 3.960 -8.894 -0.150 1.00 0.00 28 PRO A C 10
ATOM 4178 O O . PRO A 1 28 ? 3.120 -9.794 -0.141 1.00 0.00 28 PRO A O 10
ATOM 4189 N N . PHE A 1 29 ? 4.872 -8.765 -1.109 1.00 0.00 29 PHE A N 10
ATOM 4190 C CA . PHE A 1 29 ? 4.941 -9.693 -2.231 1.00 0.00 29 PHE A CA 10
ATOM 4191 C C . PHE A 1 29 ? 6.060 -10.710 -2.032 1.00 0.00 29 PHE A C 10
ATOM 4192 O O . PHE A 1 29 ? 6.275 -11.583 -2.873 1.00 0.00 29 PHE A O 10
ATOM 4209 N N . SER A 1 30 ? 6.770 -10.590 -0.915 1.00 0.00 30 SER A N 10
ATOM 4210 C CA . SER A 1 30 ? 7.868 -11.498 -0.603 1.00 0.00 30 SER A CA 10
ATOM 4211 C C . SER A 1 30 ? 8.130 -11.540 0.898 1.00 0.00 30 SER A C 10
ATOM 4212 O O . SER A 1 30 ? 7.293 -11.009 1.659 1.00 0.00 30 SER A O 10
#

Nearest PDB structures (foldseek):
  1i8x-assembly1_A  TM=9.878E-01  e=4.389E-04  unclassified
  1i8x-assembly1_A  TM=9.484E-01  e=1.000E-03  unclassified
  2v53-assembly1_A  TM=7.221E-01  e=3.182E+00  Homo sapiens
  6jbr-assembly2_F-2  TM=5.569E-01  e=5.400E+00  Pyricularia oryzae 70-15
  6nkl-assembly1_D-2  TM=4.844E-01  e=9.164E+00  Haemophilus influenzae

Foldseek 3Di:
DDQVVVPDDDDPQFDFDQDPVRDGDTHGPD

Radius of gyration: 8.79 Å; Cα contacts (8 Å, |Δi|>4): 47; chains: 1; bounding box: 24×21×9 Å